Protein AF-A0A2S8CG04-F1 (afdb_monomer)

Nearest PDB structures (foldseek):
  6tq4-assembly1_A  TM=2.359E-01  e=3.320E+00  Homo sapiens
  7unh-assembly1_A  TM=2.451E-01  e=6.665E+00  synthetic construct

Foldseek 3Di:
DQCLLCVVPVVVVVVLLVVLLCLLQPVCVVPVQLAVSLVVSLQSLLQSLLQSLLCVVVSVVVVDALVNNVVNLLVCLLVSQLVSLVSNLVSQLVSLVVPLCSCLRHVLQFFAAKDWDADPVRDIDIQHRSHDDPVRSVLSSLSSSLSSSLSSLLSNLCSNCVVPVVLNVQSVVLVVQLVVQVVVVSVVSSVVSVCCRVPVPDDDPDDQDSVSSSVSSVVSSVSSNVSSVVSSVVCSVCVPD

Solvent-accessible surface area (backbone atoms only — not comparable to full-atom values): 12278 Å² total; per-residue (Å²): 91,56,65,71,47,37,65,90,45,46,66,59,52,52,52,48,49,52,53,42,51,49,38,34,48,48,46,32,77,77,70,67,40,36,35,62,34,52,50,49,43,34,53,52,44,12,51,53,26,18,56,54,24,53,49,45,66,70,42,55,79,66,75,54,54,66,69,50,33,52,50,14,46,52,52,48,32,51,53,49,13,49,52,53,16,51,42,35,36,53,37,47,53,53,47,31,72,76,34,61,68,38,43,54,39,16,68,66,54,45,52,31,50,67,35,80,45,66,48,101,84,68,50,79,47,75,40,75,47,38,17,84,38,76,66,19,54,51,46,17,32,51,40,35,26,51,52,32,34,37,30,23,48,35,17,26,26,40,18,57,19,72,82,34,69,74,45,30,50,52,41,47,53,34,42,51,53,27,50,53,50,48,50,53,50,47,55,51,50,28,52,55,51,47,48,46,74,77,37,74,88,61,87,67,96,82,74,76,51,71,68,52,51,39,51,48,53,49,58,39,34,42,53,24,46,54,48,22,52,54,44,46,57,57,45,74,75,46,82,87,115

Radius of gyration: 19.88 Å; Cα contacts (8 Å, |Δi|>4): 323; chains: 1; bounding box: 39×38×67 Å

Structure (mmCIF, N/CA/C/O backbone):
data_AF-A0A2S8CG04-F1
#
_entry.id   AF-A0A2S8CG04-F1
#
loop_
_atom_site.group_PDB
_atom_site.id
_atom_site.type_symbol
_atom_site.label_atom_id
_atom_site.label_alt_id
_atom_site.label_comp_id
_atom_site.label_asym_id
_atom_site.label_entity_id
_atom_site.label_seq_id
_atom_site.pdbx_PDB_ins_code
_atom_site.Cartn_x
_atom_site.Cartn_y
_atom_site.Cartn_z
_atom_site.occupancy
_atom_site.B_iso_or_equiv
_atom_site.auth_seq_id
_atom_site.auth_comp_id
_atom_site.auth_asym_id
_atom_site.auth_atom_id
_atom_site.pdbx_PDB_model_num
ATOM 1 N N . MET A 1 1 ? 1.955 -10.668 22.699 1.00 55.56 1 MET A N 1
ATOM 2 C CA . MET A 1 1 ? 1.291 -9.441 22.189 1.00 55.56 1 MET A CA 1
ATOM 3 C C . MET A 1 1 ? 0.419 -9.741 20.968 1.00 55.56 1 MET A C 1
ATOM 5 O O . MET A 1 1 ? -0.770 -9.475 21.045 1.00 55.56 1 MET A O 1
ATOM 9 N N . PHE A 1 2 ? 0.942 -10.395 19.920 1.00 57.38 2 PHE A N 1
ATOM 10 C CA . PHE A 1 2 ? 0.182 -10.847 18.732 1.00 57.38 2 PHE A CA 1
ATOM 11 C C . PHE A 1 2 ? -1.087 -11.651 19.030 1.00 57.38 2 PHE A C 1
ATOM 13 O O . PHE A 1 2 ? -2.161 -11.363 18.505 1.00 57.38 2 PHE A O 1
ATOM 20 N N . ALA A 1 3 ? -0.961 -12.646 19.912 1.00 61.97 3 ALA A N 1
ATOM 21 C CA . ALA A 1 3 ? -2.050 -13.562 20.223 1.00 61.97 3 ALA A CA 1
ATOM 22 C C . ALA A 1 3 ? -3.308 -12.839 20.725 1.00 61.97 3 ALA A C 1
ATOM 24 O O . ALA A 1 3 ? -4.407 -13.290 20.444 1.00 61.97 3 ALA A O 1
ATOM 25 N N . ALA A 1 4 ? -3.164 -11.701 21.413 1.00 62.94 4 ALA A N 1
ATOM 26 C CA . ALA A 1 4 ? -4.295 -10.959 21.961 1.00 62.94 4 ALA A CA 1
ATOM 27 C C . ALA A 1 4 ? -5.109 -10.214 20.887 1.00 62.94 4 ALA A C 1
ATOM 29 O O . ALA A 1 4 ? -6.322 -10.109 21.023 1.00 62.94 4 ALA A O 1
ATOM 30 N N . PHE A 1 5 ? -4.464 -9.724 19.821 1.00 71.50 5 PHE A N 1
ATOM 31 C CA . PHE A 1 5 ? -5.145 -9.071 18.696 1.00 71.50 5 PHE A CA 1
ATOM 32 C C . PHE A 1 5 ? -5.841 -10.090 17.788 1.00 71.50 5 PHE A C 1
ATOM 34 O O . PHE A 1 5 ? -6.999 -9.904 17.431 1.00 71.50 5 PHE A O 1
ATOM 41 N N . LEU A 1 6 ? -5.152 -11.188 17.463 1.00 74.25 6 LEU A N 1
ATOM 42 C CA . LEU A 1 6 ? -5.645 -12.184 16.511 1.00 74.25 6 LEU A CA 1
ATOM 43 C C . LEU A 1 6 ? -6.657 -13.169 17.108 1.00 74.25 6 LEU A C 1
ATOM 45 O O . LEU A 1 6 ? -7.403 -13.772 16.348 1.00 74.25 6 LEU A O 1
ATOM 49 N N . LYS A 1 7 ? -6.717 -13.354 18.438 1.00 71.94 7 LYS A N 1
ATOM 50 C CA . LYS A 1 7 ? -7.584 -14.366 19.083 1.00 71.94 7 LYS A CA 1
ATOM 51 C C . LYS A 1 7 ? -9.038 -14.394 18.567 1.00 71.94 7 LYS A C 1
ATOM 53 O O . LYS A 1 7 ? -9.502 -15.497 18.290 1.00 71.94 7 LYS A O 1
ATOM 58 N N . PRO A 1 8 ? -9.754 -13.261 18.412 1.00 68.62 8 PRO A N 1
ATOM 59 C CA . PRO A 1 8 ? -11.151 -13.266 17.983 1.00 68.62 8 PRO A CA 1
ATOM 60 C C . PRO A 1 8 ? -11.343 -13.369 16.464 1.00 68.62 8 PRO A C 1
ATOM 62 O O . PRO A 1 8 ? -12.469 -13.587 16.041 1.00 68.62 8 PRO A O 1
ATOM 65 N N . VAL A 1 9 ? -10.287 -13.182 15.663 1.00 73.12 9 VAL A N 1
ATOM 66 C CA . VAL A 1 9 ? -10.360 -13.085 14.189 1.00 73.12 9 VAL A CA 1
ATOM 67 C C . VAL A 1 9 ? -9.306 -13.955 13.486 1.00 73.12 9 VAL A C 1
ATOM 69 O O . VAL A 1 9 ? -8.891 -13.689 12.359 1.00 73.12 9 VAL A O 1
ATOM 72 N N . ARG A 1 10 ? -8.786 -14.982 14.172 1.00 79.62 10 ARG A N 1
ATOM 73 C CA . ARG A 1 10 ? -7.612 -15.750 13.720 1.00 79.62 10 ARG A CA 1
ATOM 74 C C . ARG A 1 10 ? -7.877 -16.494 12.414 1.00 79.62 10 ARG A C 1
ATOM 76 O O . ARG A 1 10 ? -6.974 -16.598 11.588 1.00 79.62 10 ARG A O 1
ATOM 83 N N . ARG A 1 11 ? -9.079 -17.054 12.257 1.00 81.81 11 ARG A N 1
ATOM 84 C CA . ARG A 1 11 ? -9.446 -17.857 11.081 1.00 81.81 11 ARG A CA 1
ATOM 85 C C . ARG A 1 11 ? -9.632 -16.958 9.865 1.00 81.81 11 ARG A C 1
ATOM 87 O O . ARG A 1 11 ? -9.118 -17.267 8.798 1.00 81.81 11 ARG A O 1
ATOM 94 N N . GLU A 1 12 ? -10.284 -15.824 10.070 1.00 81.94 12 GLU A N 1
ATOM 95 C CA . GLU A 1 12 ? -10.521 -14.775 9.088 1.00 81.94 12 GLU A CA 1
ATOM 96 C C . GLU A 1 12 ? -9.196 -14.186 8.604 1.00 81.94 12 GLU A C 1
ATOM 98 O O . GLU A 1 12 ? -8.985 -14.084 7.403 1.00 81.94 12 GLU A O 1
ATOM 103 N N . PHE A 1 13 ? -8.264 -13.891 9.518 1.00 84.62 13 PHE A N 1
ATOM 104 C CA . PHE A 1 13 ? -6.920 -13.427 9.162 1.00 84.62 13 PHE A CA 1
ATOM 105 C C . PHE A 1 13 ? -6.134 -14.459 8.365 1.00 84.62 13 PHE A C 1
ATOM 107 O O . PHE A 1 13 ? -5.475 -14.092 7.401 1.00 84.62 13 PHE A O 1
ATOM 114 N N . LEU A 1 14 ? -6.184 -15.737 8.751 1.00 85.62 14 LEU A N 1
ATOM 115 C CA . LEU A 1 14 ? -5.468 -16.789 8.031 1.00 85.62 14 LEU A CA 1
ATOM 116 C C . LEU A 1 14 ? -6.038 -16.982 6.621 1.00 85.62 14 LEU A C 1
ATOM 118 O O . LEU A 1 14 ? -5.284 -17.050 5.655 1.00 85.62 14 LEU A O 1
ATOM 122 N N . PHE A 1 15 ? -7.363 -17.042 6.501 1.00 87.12 15 PHE A N 1
ATOM 123 C CA . PHE A 1 15 ? -8.028 -17.177 5.211 1.00 87.12 15 PHE A CA 1
ATOM 124 C C . PHE A 1 15 ? -7.762 -15.960 4.320 1.00 87.12 15 PHE A C 1
ATOM 126 O O . PHE A 1 15 ? -7.326 -16.117 3.183 1.00 87.12 15 PHE A O 1
ATOM 133 N N . ALA A 1 16 ? -7.935 -14.747 4.855 1.00 87.12 16 ALA A N 1
ATOM 134 C CA . ALA A 1 16 ? -7.638 -13.515 4.136 1.00 87.12 16 ALA A CA 1
ATOM 135 C C . ALA A 1 16 ? -6.161 -13.433 3.740 1.00 87.12 16 ALA A C 1
ATOM 137 O O . ALA A 1 16 ? -5.863 -13.010 2.631 1.00 87.12 16 ALA A O 1
ATOM 138 N N . PHE A 1 17 ? -5.238 -13.879 4.598 1.00 88.94 17 PHE A N 1
ATOM 139 C CA . PHE A 1 17 ? -3.813 -13.925 4.275 1.00 88.94 17 PHE A CA 1
ATOM 140 C C . PHE A 1 17 ? -3.564 -14.778 3.037 1.00 88.94 17 PHE A C 1
ATOM 142 O O . PHE A 1 17 ? -2.897 -14.322 2.114 1.00 88.94 17 PHE A O 1
ATOM 149 N N . ILE A 1 18 ? -4.128 -15.987 2.994 1.00 90.31 18 ILE A N 1
ATOM 150 C CA . ILE A 1 18 ? -3.975 -16.897 1.855 1.00 90.31 18 ILE A CA 1
ATOM 151 C C . ILE A 1 18 ? -4.581 -16.268 0.598 1.00 90.31 18 ILE A C 1
ATOM 153 O O . ILE A 1 18 ? -3.900 -16.164 -0.418 1.00 90.31 18 ILE A O 1
ATOM 157 N N . VAL A 1 19 ? -5.829 -15.800 0.670 1.00 89.69 19 VAL A N 1
ATOM 158 C CA . VAL A 1 19 ? -6.542 -15.240 -0.488 1.00 89.69 19 VAL A CA 1
ATOM 159 C C . VAL A 1 19 ? -5.844 -13.996 -1.034 1.00 89.69 19 VAL A C 1
ATOM 161 O O . VAL A 1 19 ? -5.592 -13.922 -2.234 1.00 89.69 19 VAL A O 1
ATOM 164 N N . VAL A 1 20 ? -5.486 -13.039 -0.173 1.00 90.56 20 VAL A N 1
ATOM 165 C CA . VAL A 1 20 ? -4.809 -11.802 -0.588 1.00 90.56 20 VAL A CA 1
ATOM 166 C C . VAL A 1 20 ? -3.410 -12.107 -1.123 1.00 90.56 20 VAL A C 1
ATOM 168 O O . VAL A 1 20 ? -3.039 -11.560 -2.156 1.00 90.56 20 VAL A O 1
ATOM 171 N N . SER A 1 21 ? -2.663 -13.024 -0.499 1.00 92.38 21 SER A N 1
ATOM 172 C CA . SER A 1 21 ? -1.341 -13.433 -0.998 1.00 92.38 21 SER A CA 1
ATOM 173 C C . SER A 1 21 ? -1.429 -14.038 -2.395 1.00 92.38 21 SER A C 1
ATOM 175 O O . SER A 1 21 ? -0.657 -13.660 -3.271 1.00 92.38 21 SER A O 1
ATOM 177 N N . LEU A 1 22 ? -2.381 -14.948 -2.625 1.00 91.00 22 LEU A N 1
ATOM 178 C CA . LEU A 1 22 ? -2.583 -15.569 -3.934 1.00 91.00 22 LEU A CA 1
ATOM 179 C C . LEU A 1 22 ? -3.036 -14.542 -4.978 1.00 91.00 22 LEU A C 1
ATOM 181 O O . LEU A 1 22 ? -2.516 -14.538 -6.090 1.00 91.00 22 LEU A O 1
ATOM 185 N N . ALA A 1 23 ? -3.955 -13.645 -4.619 1.00 89.00 23 ALA A N 1
ATOM 186 C CA . ALA A 1 23 ? -4.426 -12.591 -5.513 1.00 89.00 23 ALA A CA 1
ATOM 187 C C . ALA A 1 23 ? -3.299 -11.620 -5.907 1.00 89.00 23 ALA A C 1
ATOM 189 O O . ALA A 1 23 ? -3.134 -11.323 -7.087 1.00 89.00 23 ALA A O 1
ATOM 190 N N . LEU A 1 24 ? -2.479 -11.177 -4.948 1.00 91.38 24 LEU A N 1
ATOM 191 C CA . LEU A 1 24 ? -1.334 -10.298 -5.211 1.00 91.38 24 LEU A CA 1
ATOM 192 C C . LEU A 1 24 ? -0.234 -11.002 -6.013 1.00 91.38 24 LEU A C 1
ATOM 194 O O . LEU A 1 24 ? 0.357 -10.397 -6.905 1.00 91.38 24 LEU A O 1
ATOM 198 N N . ALA A 1 25 ? 0.033 -12.276 -5.718 1.00 90.62 25 ALA A N 1
ATOM 199 C CA . ALA A 1 25 ? 1.053 -13.050 -6.415 1.00 90.62 25 ALA A CA 1
ATOM 200 C C . ALA A 1 25 ? 0.648 -13.345 -7.867 1.00 90.62 25 ALA A C 1
ATOM 202 O O . ALA A 1 25 ? 1.440 -13.116 -8.784 1.00 90.62 25 ALA A O 1
ATOM 203 N N . PHE A 1 26 ? -0.581 -13.826 -8.072 1.00 89.44 26 PHE A N 1
ATOM 204 C CA . PHE A 1 26 ? -1.001 -14.459 -9.323 1.00 89.44 26 PHE A CA 1
ATOM 205 C C . PHE A 1 26 ? -2.055 -13.684 -10.109 1.00 89.44 26 PHE A C 1
ATOM 207 O O . PHE A 1 26 ? -2.096 -13.811 -11.328 1.00 89.44 26 PHE A O 1
ATOM 214 N N . GLY A 1 27 ? -2.881 -12.854 -9.469 1.00 84.19 27 GLY A N 1
ATOM 215 C CA . GLY A 1 27 ? -3.973 -12.151 -10.156 1.00 84.19 27 GLY A CA 1
ATOM 216 C C . GLY A 1 27 ? -3.477 -11.292 -11.322 1.00 84.19 27 GLY A C 1
ATOM 217 O O . GLY A 1 27 ? -4.070 -11.266 -12.400 1.00 84.19 27 GLY A O 1
ATOM 218 N N . ARG A 1 28 ? -2.300 -10.691 -11.144 1.00 87.44 28 ARG A N 1
ATOM 219 C CA . ARG A 1 28 ? -1.633 -9.786 -12.091 1.00 87.44 28 ARG A CA 1
ATOM 220 C C . ARG A 1 28 ? -1.303 -10.472 -13.428 1.00 87.44 28 ARG A C 1
ATOM 222 O O . ARG A 1 28 ? -1.237 -9.800 -14.450 1.00 87.44 28 ARG A O 1
ATOM 229 N N . TRP A 1 29 ? -1.200 -11.802 -13.441 1.00 83.19 29 TRP A N 1
ATOM 230 C CA . TRP A 1 29 ? -0.956 -12.624 -14.633 1.00 83.19 29 TRP A CA 1
ATOM 231 C C . TRP A 1 29 ? -2.220 -12.945 -15.432 1.00 83.19 29 TRP A C 1
ATOM 233 O O . TRP A 1 29 ? -2.127 -13.323 -16.594 1.00 83.19 29 TRP A O 1
ATOM 243 N N . TRP A 1 30 ? -3.398 -12.821 -14.821 1.00 72.69 30 TRP A N 1
ATOM 244 C CA . TRP A 1 30 ? -4.661 -13.205 -15.451 1.00 72.69 30 TRP A CA 1
ATOM 245 C C . TRP A 1 30 ? -5.302 -12.065 -16.255 1.00 72.69 30 TRP A C 1
ATOM 247 O O . TRP A 1 30 ? -6.052 -12.327 -17.188 1.00 72.69 30 TRP A O 1
ATOM 257 N N . ALA A 1 31 ? -4.982 -10.808 -15.926 1.00 64.81 31 ALA A N 1
ATOM 258 C CA . ALA A 1 31 ? -5.586 -9.627 -16.555 1.00 64.81 31 ALA A CA 1
ATOM 259 C C . ALA A 1 31 ? -4.575 -8.583 -17.070 1.00 64.81 31 ALA A C 1
ATOM 261 O O . ALA A 1 31 ? -5.003 -7.543 -17.556 1.00 64.81 31 ALA A O 1
ATOM 262 N N . PHE A 1 32 ? -3.261 -8.808 -16.916 1.00 61.62 32 PHE A N 1
ATOM 263 C CA . PHE A 1 32 ? -2.172 -7.834 -17.157 1.00 61.62 32 PHE A CA 1
ATOM 264 C C . PHE A 1 32 ? -2.302 -6.473 -16.436 1.00 61.62 32 PHE A C 1
ATOM 266 O O . PHE A 1 32 ? -1.383 -5.662 -16.491 1.00 61.62 32 PHE A O 1
ATOM 273 N N . ASP A 1 33 ? -3.378 -6.243 -15.684 1.00 74.56 33 ASP A N 1
ATOM 274 C CA . ASP A 1 33 ? -3.601 -5.045 -14.885 1.00 74.56 33 ASP A CA 1
ATOM 275 C C . ASP A 1 33 ? -3.076 -5.247 -13.463 1.00 74.56 33 ASP A C 1
ATOM 277 O O . ASP A 1 33 ? -3.741 -5.851 -12.625 1.00 74.56 33 ASP A O 1
ATOM 281 N N . GLY A 1 34 ? -1.860 -4.783 -13.178 1.00 79.69 34 GLY A N 1
ATOM 282 C CA . GLY A 1 34 ? -1.291 -4.900 -11.836 1.00 79.69 34 GLY A CA 1
ATOM 283 C C . GLY A 1 34 ? -1.947 -4.015 -10.793 1.00 79.69 34 GLY A C 1
ATOM 284 O O . GLY A 1 34 ? -2.148 -4.447 -9.653 1.00 79.69 34 GLY A O 1
ATOM 285 N N . GLY A 1 35 ? -2.285 -2.793 -11.195 1.00 82.62 35 GLY A N 1
ATOM 286 C CA . GLY A 1 35 ? -2.790 -1.745 -10.330 1.00 82.62 35 GLY A CA 1
ATOM 287 C C . GLY A 1 35 ? -4.098 -2.151 -9.675 1.00 82.62 35 GLY A C 1
ATOM 288 O O . GLY A 1 35 ? -4.235 -1.973 -8.464 1.00 82.62 35 GLY A O 1
ATOM 289 N N . LEU A 1 36 ? -5.025 -2.761 -10.423 1.00 86.69 36 LEU A N 1
ATOM 290 C CA . LEU A 1 36 ? -6.285 -3.266 -9.872 1.00 86.69 36 LEU A CA 1
ATOM 291 C C . LEU A 1 36 ? -6.069 -4.309 -8.771 1.00 86.69 36 LEU A C 1
ATOM 293 O O . LEU A 1 36 ? -6.709 -4.229 -7.721 1.00 86.69 36 LEU A O 1
ATOM 297 N N . TRP A 1 37 ? -5.157 -5.267 -8.963 1.00 89.69 37 TRP A N 1
ATOM 298 C CA . TRP A 1 37 ? -4.880 -6.289 -7.945 1.00 89.69 37 TRP A CA 1
ATOM 299 C C . TRP A 1 37 ? -4.192 -5.709 -6.718 1.00 89.69 37 TRP A C 1
ATOM 301 O O . TRP A 1 37 ? -4.534 -6.083 -5.593 1.00 89.69 37 TRP A O 1
ATOM 311 N N . THR A 1 38 ? -3.267 -4.768 -6.914 1.00 90.81 38 THR A N 1
ATOM 312 C CA . THR A 1 38 ? -2.606 -4.076 -5.808 1.00 90.81 38 THR A CA 1
ATO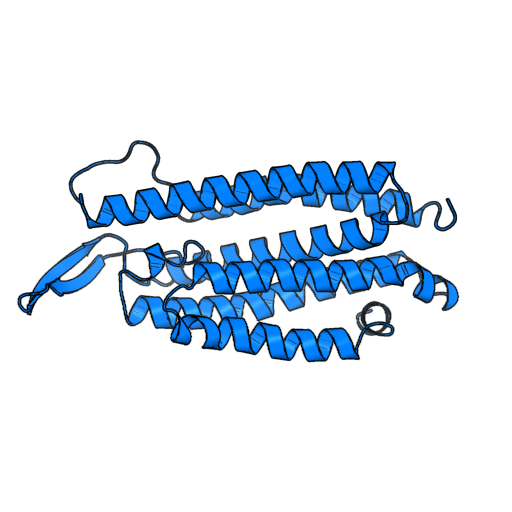M 313 C C . THR A 1 38 ? -3.621 -3.267 -4.996 1.00 90.81 38 THR A C 1
ATOM 315 O O . THR A 1 38 ? -3.694 -3.420 -3.775 1.00 90.81 38 THR A O 1
ATOM 318 N N . TRP A 1 39 ? -4.491 -2.496 -5.656 1.00 88.69 39 TRP A N 1
ATOM 319 C CA . TRP A 1 39 ? -5.606 -1.797 -5.012 1.00 88.69 39 TRP A CA 1
ATOM 320 C C . TRP A 1 39 ? -6.556 -2.751 -4.288 1.00 88.69 39 TRP A C 1
ATOM 322 O O . TRP A 1 39 ? -6.907 -2.508 -3.134 1.00 88.69 39 TRP A O 1
ATOM 332 N N . GLY A 1 40 ? -6.935 -3.862 -4.921 1.00 89.88 40 GLY A N 1
ATOM 333 C CA . GLY A 1 40 ? -7.762 -4.897 -4.305 1.00 89.88 40 GLY A CA 1
ATOM 334 C C . GLY A 1 40 ? -7.140 -5.434 -3.015 1.00 89.88 40 GLY A C 1
ATOM 335 O O . GLY A 1 40 ? -7.813 -5.504 -1.986 1.00 89.88 40 GLY A O 1
ATOM 336 N N . GLY A 1 41 ? -5.837 -5.727 -3.028 1.00 91.50 41 GLY A N 1
ATOM 337 C CA . GLY A 1 41 ? -5.097 -6.144 -1.839 1.00 91.50 41 GLY A CA 1
ATOM 338 C C . GLY A 1 41 ? -5.088 -5.085 -0.734 1.00 91.50 41 GLY A C 1
ATOM 339 O O . GLY A 1 41 ? -5.299 -5.425 0.435 1.00 91.50 41 GLY A O 1
ATOM 340 N N . LEU A 1 42 ? -4.905 -3.807 -1.083 1.00 91.81 42 LEU A N 1
ATOM 341 C CA . LEU A 1 42 ? -4.971 -2.689 -0.136 1.00 91.81 42 LEU A CA 1
ATOM 342 C C . LEU A 1 42 ? -6.353 -2.581 0.518 1.00 91.81 42 LEU A C 1
ATOM 344 O O . LEU A 1 42 ? -6.451 -2.566 1.748 1.00 91.81 42 LEU A O 1
ATOM 348 N N . PHE A 1 43 ? -7.425 -2.573 -0.280 1.00 90.31 43 PHE A N 1
ATOM 349 C CA . PHE A 1 43 ? -8.798 -2.482 0.223 1.00 90.31 43 PHE A CA 1
ATOM 350 C C . PHE A 1 43 ? -9.169 -3.676 1.102 1.00 90.31 43 PHE A C 1
ATOM 352 O O . PHE A 1 43 ? -9.683 -3.483 2.205 1.00 90.31 43 PHE A O 1
ATOM 359 N N . LEU A 1 44 ? -8.865 -4.901 0.665 1.00 90.75 44 LEU A N 1
ATOM 360 C CA . LEU A 1 44 ? -9.128 -6.112 1.447 1.00 90.75 44 LEU A CA 1
ATOM 361 C C . LEU A 1 44 ? -8.356 -6.108 2.771 1.00 90.75 44 LEU A C 1
ATOM 363 O O . LEU A 1 44 ? -8.915 -6.465 3.809 1.00 90.75 44 LEU A O 1
ATOM 367 N N . SER A 1 45 ? -7.105 -5.640 2.763 1.00 92.75 45 SER A N 1
ATOM 368 C CA . SER A 1 45 ? -6.308 -5.471 3.984 1.00 92.75 45 SER A CA 1
ATOM 369 C C . SER A 1 45 ? -6.939 -4.443 4.925 1.00 92.75 45 SER A C 1
ATOM 371 O O . SER A 1 45 ? -7.077 -4.704 6.118 1.00 92.75 45 SER A O 1
ATOM 373 N N . GLY A 1 46 ? -7.381 -3.296 4.403 1.00 90.81 46 GLY A N 1
ATOM 374 C CA . GLY A 1 46 ? -8.099 -2.290 5.186 1.00 90.81 46 GLY A CA 1
ATOM 375 C C . GLY A 1 46 ? -9.370 -2.853 5.828 1.00 90.81 46 GLY A C 1
ATOM 376 O O . GLY A 1 46 ? -9.546 -2.744 7.042 1.00 90.81 46 GLY A O 1
ATOM 377 N N . LEU A 1 47 ? -10.211 -3.537 5.046 1.00 89.31 47 LEU A N 1
ATOM 378 C CA . LEU A 1 47 ? -11.453 -4.158 5.521 1.00 89.31 47 LEU A CA 1
ATOM 379 C C . LEU A 1 47 ? -11.206 -5.213 6.604 1.00 89.31 47 LEU A C 1
ATOM 381 O O . LEU A 1 47 ? -11.913 -5.240 7.613 1.00 89.31 47 LEU A O 1
ATOM 385 N N . LEU A 1 48 ? -10.177 -6.049 6.444 1.00 90.56 48 LEU A N 1
ATOM 386 C CA . LEU A 1 48 ? -9.797 -7.043 7.447 1.00 90.56 48 LEU A CA 1
ATOM 387 C C . LEU A 1 48 ? -9.465 -6.381 8.794 1.00 90.56 48 LEU A C 1
ATOM 389 O O . LEU A 1 48 ? -9.929 -6.822 9.851 1.00 90.56 48 LEU A O 1
ATOM 393 N N . PHE A 1 49 ? -8.708 -5.283 8.765 1.00 91.00 49 PHE A N 1
ATOM 394 C CA . PHE A 1 49 ? -8.384 -4.520 9.969 1.00 91.00 49 PHE A CA 1
ATOM 395 C C . PHE A 1 49 ? -9.590 -3.747 10.520 1.00 91.00 49 PHE A C 1
ATOM 397 O O . PHE A 1 49 ? -9.710 -3.616 11.740 1.00 91.00 49 PHE A O 1
ATOM 404 N N . THR A 1 50 ? -10.537 -3.326 9.677 1.00 89.00 50 THR A N 1
ATOM 405 C CA . THR A 1 50 ? -11.840 -2.800 10.118 1.00 89.00 50 THR A CA 1
ATOM 406 C C . THR A 1 50 ? -12.638 -3.837 10.894 1.00 89.00 50 THR A C 1
ATOM 408 O O . THR A 1 50 ? -13.123 -3.535 11.985 1.00 89.00 50 THR A O 1
ATOM 411 N N . ILE A 1 51 ? -12.724 -5.075 10.405 1.00 85.12 51 ILE A N 1
ATOM 412 C CA . ILE A 1 51 ? -13.407 -6.170 11.109 1.00 85.12 51 ILE A CA 1
ATOM 413 C C . ILE A 1 51 ? -12.725 -6.449 12.457 1.00 85.12 51 ILE A C 1
ATOM 415 O O . ILE A 1 51 ? -13.401 -6.618 13.478 1.00 85.12 51 ILE A O 1
ATOM 419 N N . ALA A 1 52 ? -11.390 -6.453 12.493 1.00 85.81 52 ALA A N 1
ATOM 420 C CA . ALA A 1 52 ? -10.633 -6.628 13.732 1.00 85.81 52 ALA A CA 1
ATOM 421 C C . ALA A 1 52 ? -10.899 -5.500 14.741 1.00 85.81 52 ALA A C 1
ATOM 423 O O . ALA A 1 52 ? -11.175 -5.765 15.913 1.00 85.81 52 ALA A O 1
ATOM 424 N N . GLY A 1 53 ? -10.871 -4.246 14.278 1.00 85.88 53 GLY A N 1
ATOM 425 C CA . GLY A 1 53 ? -11.160 -3.066 15.091 1.00 85.88 53 GLY A CA 1
ATOM 426 C C . GLY A 1 53 ? -12.592 -3.053 15.620 1.00 85.88 53 GLY A C 1
ATOM 427 O O . GLY A 1 53 ? -12.816 -2.773 16.794 1.00 85.88 53 GLY A O 1
ATOM 428 N N . HIS A 1 54 ? -13.564 -3.447 14.796 1.00 84.56 54 HIS A N 1
ATOM 429 C CA . HIS A 1 54 ? -14.970 -3.520 15.192 1.00 84.56 54 HIS A CA 1
ATOM 430 C C . HIS A 1 54 ? -15.222 -4.546 16.307 1.00 84.56 54 HIS A C 1
ATOM 432 O O . HIS A 1 54 ? -16.079 -4.340 17.173 1.00 84.56 54 HIS A O 1
ATOM 438 N N . ASN A 1 55 ? -14.457 -5.641 16.321 1.00 80.12 55 ASN A N 1
ATOM 439 C CA . ASN A 1 55 ? -14.550 -6.689 17.335 1.00 80.12 55 ASN A CA 1
ATOM 440 C C . ASN A 1 55 ? -13.798 -6.363 18.640 1.00 80.12 55 ASN A C 1
ATOM 442 O O . ASN A 1 55 ? -13.869 -7.158 19.579 1.00 80.12 55 ASN A O 1
ATOM 446 N N . TRP A 1 56 ? -13.136 -5.203 18.743 1.00 76.81 56 TRP A N 1
ATOM 447 C CA . TRP A 1 56 ? -12.355 -4.790 19.918 1.00 76.81 56 TRP A CA 1
ATOM 448 C C . TRP A 1 56 ? -13.081 -4.973 21.268 1.00 76.81 56 TRP A C 1
ATOM 450 O O . TRP A 1 56 ? -12.486 -5.540 22.184 1.00 76.81 56 TRP A O 1
ATOM 460 N N . PRO A 1 57 ? -14.371 -4.620 21.430 1.00 72.44 57 PRO A N 1
ATOM 461 C CA . PRO A 1 57 ? -15.036 -4.744 22.732 1.00 72.44 57 PRO A CA 1
ATOM 462 C C . PRO A 1 57 ? -15.193 -6.182 23.241 1.00 72.44 57 PRO A C 1
ATOM 464 O O . PRO A 1 57 ? -15.232 -6.396 24.450 1.00 72.44 57 PRO A O 1
ATOM 467 N N . LYS A 1 58 ? -15.182 -7.187 22.352 1.00 72.00 58 LYS A N 1
ATOM 468 C CA . LYS A 1 58 ? -15.168 -8.605 22.757 1.00 72.00 58 LYS A CA 1
ATOM 469 C C . LYS A 1 58 ? -13.882 -8.981 23.507 1.00 72.00 58 LYS A C 1
ATOM 471 O O . LYS A 1 58 ? -13.879 -9.940 24.265 1.00 72.00 58 LYS A O 1
ATOM 476 N N . LEU A 1 59 ? -12.796 -8.233 23.308 1.00 65.12 59 LEU A N 1
ATOM 477 C CA . LEU A 1 59 ? -11.520 -8.422 24.004 1.00 65.12 59 LEU A CA 1
ATOM 478 C C . LEU A 1 59 ? -11.460 -7.679 25.341 1.00 65.12 59 LEU A C 1
ATOM 480 O O . LEU A 1 59 ? -10.757 -8.125 26.244 1.00 65.12 59 LEU A O 1
ATOM 484 N N . HIS A 1 60 ? -12.228 -6.596 25.487 1.00 62.22 60 HIS A N 1
ATOM 485 C CA . HIS A 1 60 ? -12.438 -5.951 26.784 1.00 62.22 60 HIS A CA 1
ATOM 486 C C . HIS A 1 60 ? -13.143 -6.891 27.768 1.00 62.22 60 HIS A C 1
ATOM 488 O O . HIS A 1 60 ? -12.791 -6.904 28.939 1.00 62.22 60 HIS A O 1
ATOM 494 N N . ALA A 1 61 ? -14.055 -7.739 27.278 1.00 61.44 61 ALA A N 1
ATOM 495 C CA . ALA A 1 61 ? -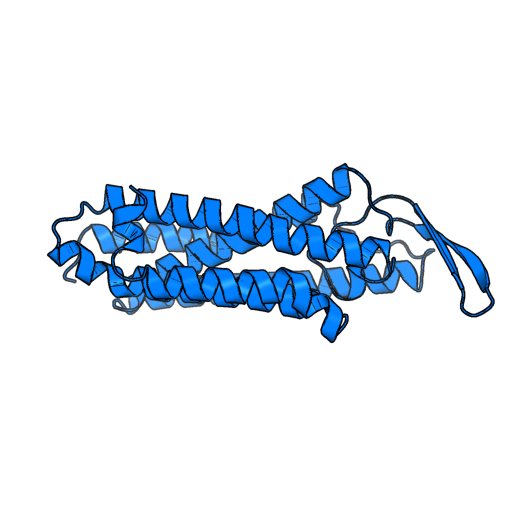14.683 -8.799 28.070 1.00 61.44 61 ALA A CA 1
ATOM 496 C C . ALA A 1 61 ? -13.712 -9.921 28.506 1.00 61.44 61 ALA A C 1
ATOM 498 O O . ALA A 1 61 ? -14.090 -10.788 29.284 1.00 61.44 61 ALA A O 1
ATOM 499 N N . LEU A 1 62 ? -12.476 -9.926 27.993 1.00 68.94 62 LEU A N 1
ATOM 500 C CA . LEU A 1 62 ? -11.424 -10.897 28.314 1.00 68.94 62 LEU A CA 1
ATOM 501 C C . LEU A 1 62 ? -10.266 -10.263 29.113 1.00 68.94 62 LEU A C 1
ATOM 503 O O . LEU A 1 62 ? -9.164 -10.811 29.109 1.00 68.94 62 LEU A O 1
ATOM 507 N N . ASP A 1 63 ? -10.483 -9.089 29.720 1.00 74.25 63 ASP A N 1
ATOM 508 C CA . ASP A 1 63 ? -9.502 -8.328 30.513 1.00 74.25 63 ASP A CA 1
ATOM 509 C C . ASP A 1 63 ? -8.164 -8.055 29.802 1.00 74.25 63 ASP A C 1
ATOM 511 O O . ASP A 1 63 ? -7.101 -7.922 30.416 1.00 74.25 63 ASP A O 1
ATOM 515 N N . VAL A 1 64 ? -8.185 -7.935 28.470 1.00 73.94 64 VAL A N 1
ATOM 516 C CA . VAL A 1 64 ? -6.987 -7.592 27.698 1.00 73.94 64 VAL A CA 1
ATOM 517 C C . VAL A 1 64 ? -6.713 -6.086 27.811 1.00 73.94 64 VAL A C 1
ATOM 519 O O . VAL A 1 64 ? -7.529 -5.282 27.358 1.00 73.94 64 VAL A O 1
ATOM 522 N N . PRO A 1 65 ? -5.537 -5.652 28.314 1.00 76.81 65 PRO A N 1
ATOM 523 C CA . PRO A 1 65 ? -5.223 -4.231 28.401 1.00 76.81 65 PRO A CA 1
ATOM 524 C C . PRO A 1 65 ? -5.173 -3.565 27.020 1.00 76.81 65 PRO A C 1
ATOM 526 O O . PRO A 1 65 ? -4.443 -4.021 26.134 1.00 76.81 65 PRO A O 1
ATOM 529 N N . ALA A 1 66 ? -5.847 -2.419 26.879 1.00 75.44 66 ALA A N 1
ATOM 530 C CA . ALA A 1 66 ? -5.868 -1.571 25.680 1.00 75.44 66 ALA A CA 1
ATOM 531 C C . ALA A 1 66 ? -4.495 -1.400 25.016 1.00 75.44 66 ALA A C 1
ATOM 533 O O . ALA A 1 66 ? -4.326 -1.639 23.822 1.00 75.44 66 ALA A O 1
ATOM 534 N N . ARG A 1 67 ? -3.475 -1.058 25.810 1.00 78.56 67 ARG A N 1
ATOM 535 C CA . ARG A 1 67 ? -2.107 -0.845 25.321 1.00 78.56 67 ARG A CA 1
ATOM 536 C C . ARG A 1 67 ? -1.496 -2.102 24.694 1.00 78.56 67 ARG A C 1
ATOM 538 O O . ARG A 1 67 ? -0.792 -1.998 23.694 1.00 78.56 67 ARG A O 1
ATOM 545 N N . ARG A 1 68 ? -1.762 -3.286 25.260 1.00 80.75 68 ARG A N 1
ATOM 546 C CA . ARG A 1 68 ? -1.248 -4.561 24.729 1.00 80.75 68 ARG A CA 1
ATOM 547 C C . ARG A 1 68 ? -1.937 -4.937 23.423 1.00 80.75 68 ARG A C 1
ATOM 549 O O . ARG A 1 68 ? -1.277 -5.482 22.542 1.00 80.75 68 ARG A O 1
ATOM 556 N N . TRP A 1 69 ? -3.226 -4.636 23.292 1.00 82.31 69 TRP A N 1
ATOM 557 C CA . TRP A 1 69 ? -3.947 -4.879 22.051 1.00 82.31 69 TRP A CA 1
ATOM 558 C C . TRP A 1 69 ? -3.551 -3.919 20.941 1.00 82.31 69 TRP A C 1
ATOM 560 O O . TRP A 1 69 ? -3.224 -4.391 19.862 1.00 82.31 69 TRP A O 1
ATOM 570 N N . VAL A 1 70 ? -3.495 -2.609 21.207 1.00 81.38 70 VAL A N 1
ATOM 571 C CA . VAL A 1 70 ? -3.037 -1.624 20.211 1.00 81.38 70 VAL A CA 1
ATOM 572 C C . VAL A 1 70 ? -1.619 -1.947 19.759 1.00 81.38 70 VAL A C 1
ATOM 574 O O . VAL A 1 70 ? -1.355 -1.959 18.563 1.00 81.38 70 VAL A O 1
ATOM 577 N N . GLY A 1 71 ? -0.722 -2.277 20.697 1.00 83.94 71 GLY A N 1
ATOM 578 C CA . GLY A 1 71 ? 0.623 -2.739 20.359 1.00 83.94 71 GLY A CA 1
ATOM 579 C C . GLY A 1 71 ? 0.585 -3.955 19.431 1.00 83.94 71 GLY A C 1
ATOM 580 O O . GLY A 1 71 ? 1.204 -3.932 18.375 1.00 83.94 71 GLY A O 1
ATOM 581 N N .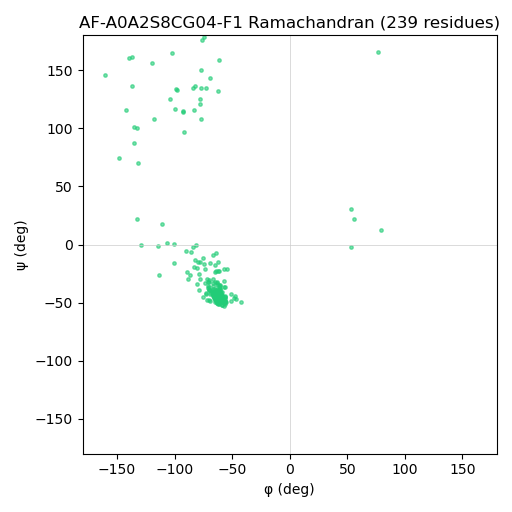 GLY A 1 72 ? -0.211 -4.976 19.765 1.00 86.31 72 GLY A N 1
ATOM 582 C CA . GLY A 1 72 ? -0.402 -6.151 18.910 1.00 86.31 72 GLY A CA 1
ATOM 583 C C . GLY A 1 72 ? -0.995 -5.830 17.533 1.00 86.31 72 GLY A C 1
ATOM 584 O O . GLY A 1 72 ? -0.530 -6.382 16.541 1.00 86.31 72 GLY A O 1
ATOM 585 N N . ALA A 1 73 ? -1.972 -4.926 17.458 1.00 87.00 73 ALA A N 1
ATOM 586 C CA . ALA A 1 73 ? -2.616 -4.500 16.219 1.00 87.00 73 ALA A CA 1
ATOM 587 C C . ALA A 1 73 ? -1.629 -3.774 15.297 1.00 87.00 73 ALA A C 1
ATOM 589 O O . ALA A 1 73 ? -1.534 -4.113 14.122 1.00 87.00 73 ALA A O 1
ATOM 590 N N . LEU A 1 74 ? -0.841 -2.840 15.839 1.00 88.94 74 LEU A N 1
ATOM 591 C CA . LEU A 1 74 ? 0.174 -2.101 15.086 1.00 88.94 74 LEU A CA 1
ATOM 592 C C . LEU A 1 74 ? 1.315 -3.009 14.620 1.00 88.94 74 LEU A C 1
ATOM 594 O O . LEU A 1 74 ? 1.739 -2.909 13.473 1.00 88.94 74 LEU A O 1
ATOM 598 N N . THR A 1 75 ? 1.783 -3.940 15.459 1.00 89.81 75 THR A N 1
ATOM 599 C CA . THR A 1 75 ? 2.784 -4.924 15.017 1.00 89.81 75 THR A CA 1
ATOM 600 C C . THR A 1 75 ? 2.211 -5.856 13.945 1.00 89.81 75 THR A C 1
ATOM 602 O O . THR A 1 75 ? 2.906 -6.176 12.986 1.00 89.81 75 THR A O 1
ATOM 605 N N . THR A 1 76 ? 0.939 -6.257 14.061 1.00 91.62 76 THR A N 1
ATOM 606 C CA . THR A 1 76 ? 0.261 -7.067 13.034 1.00 91.62 76 THR A CA 1
ATOM 607 C C . THR A 1 76 ? 0.130 -6.300 11.725 1.00 91.62 76 THR A C 1
ATOM 609 O O . THR A 1 76 ? 0.443 -6.857 10.681 1.00 91.62 76 THR A O 1
ATOM 612 N N . ALA A 1 77 ? -0.264 -5.025 11.773 1.00 91.88 77 ALA A N 1
ATOM 613 C CA . ALA A 1 77 ? -0.332 -4.144 10.610 1.00 91.88 77 ALA A CA 1
ATOM 614 C C . ALA A 1 77 ? 1.033 -4.007 9.927 1.00 91.88 77 ALA A C 1
ATOM 616 O O . ALA A 1 77 ? 1.124 -4.170 8.714 1.00 91.88 77 ALA A O 1
ATOM 617 N N . ALA A 1 78 ? 2.101 -3.787 10.698 1.00 93.81 78 ALA A N 1
ATOM 618 C CA . ALA A 1 78 ? 3.456 -3.676 10.167 1.00 93.81 78 ALA A CA 1
ATOM 619 C C . ALA A 1 78 ? 3.932 -4.975 9.495 1.00 93.81 78 ALA A C 1
ATOM 621 O O . ALA A 1 78 ? 4.394 -4.931 8.357 1.00 93.81 78 ALA A O 1
ATOM 622 N N . LEU A 1 79 ? 3.775 -6.134 10.151 1.00 93.81 79 LEU A N 1
ATOM 623 C CA . LEU A 1 79 ? 4.169 -7.422 9.561 1.00 93.81 79 LEU A CA 1
ATOM 624 C C . LEU A 1 79 ? 3.320 -7.779 8.340 1.00 93.81 79 LEU A C 1
ATOM 626 O O . LEU A 1 79 ? 3.861 -8.228 7.334 1.00 93.81 79 LEU A O 1
ATOM 630 N N . TRP A 1 80 ? 2.005 -7.559 8.411 1.00 94.44 80 TRP A N 1
ATOM 631 C CA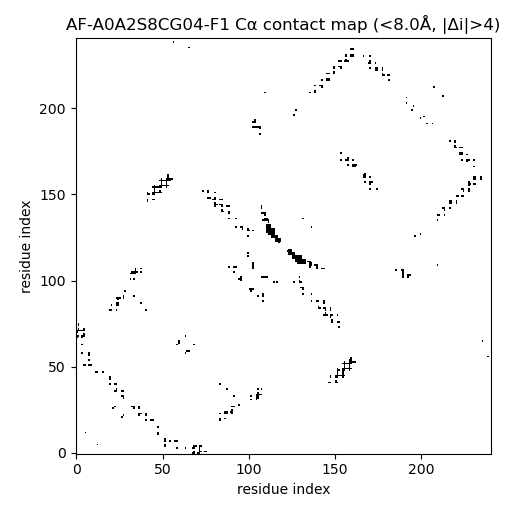 . TRP A 1 80 ? 1.103 -7.773 7.282 1.00 94.44 80 TRP A CA 1
ATOM 632 C C . TRP A 1 80 ? 1.526 -6.926 6.085 1.00 94.44 80 TRP A C 1
ATOM 634 O O . TRP A 1 80 ? 1.691 -7.450 4.990 1.00 94.44 80 TRP A O 1
ATOM 644 N N . SER A 1 81 ? 1.766 -5.634 6.313 1.00 95.69 81 SER A N 1
ATOM 645 C CA . SER A 1 81 ? 2.161 -4.696 5.262 1.00 95.69 81 SER A CA 1
ATOM 646 C C . SER A 1 81 ? 3.497 -5.077 4.639 1.00 95.69 81 SER A C 1
ATOM 648 O O . SER A 1 81 ? 3.601 -5.083 3.421 1.00 95.69 81 SER A O 1
ATOM 650 N N . ALA A 1 82 ? 4.486 -5.471 5.447 1.00 97.00 82 ALA A N 1
ATOM 651 C CA . ALA A 1 82 ? 5.776 -5.944 4.951 1.00 97.00 82 ALA A CA 1
ATOM 652 C C . ALA A 1 82 ? 5.639 -7.192 4.064 1.00 97.00 82 ALA A C 1
ATOM 654 O O . ALA A 1 82 ? 6.198 -7.239 2.970 1.00 97.00 82 ALA A O 1
ATOM 655 N N . VAL A 1 83 ? 4.863 -8.190 4.500 1.00 96.81 83 VAL A N 1
ATOM 656 C CA . VAL A 1 83 ? 4.688 -9.442 3.746 1.00 96.81 83 VAL A CA 1
ATOM 657 C C . VAL A 1 83 ? 3.877 -9.216 2.470 1.00 96.81 83 VAL A C 1
ATOM 659 O O . VAL A 1 83 ? 4.305 -9.648 1.402 1.00 96.81 83 VAL A O 1
ATOM 662 N N . MET A 1 84 ? 2.743 -8.511 2.547 1.00 96.56 84 MET A N 1
ATOM 663 C CA . MET A 1 84 ? 1.927 -8.216 1.363 1.00 96.56 84 MET A CA 1
ATOM 664 C C . MET A 1 84 ? 2.691 -7.357 0.355 1.00 96.56 84 MET A C 1
ATOM 666 O O . MET A 1 84 ? 2.638 -7.638 -0.841 1.00 96.56 84 MET A O 1
ATOM 670 N N . ALA A 1 85 ? 3.450 -6.363 0.824 1.00 96.56 85 ALA A N 1
ATOM 671 C CA . ALA A 1 85 ? 4.300 -5.548 -0.034 1.00 96.56 85 ALA A CA 1
ATOM 672 C C . ALA A 1 85 ? 5.404 -6.370 -0.700 1.00 96.56 85 ALA A C 1
ATOM 674 O O . ALA A 1 85 ? 5.653 -6.173 -1.881 1.00 96.56 85 ALA A O 1
ATOM 675 N N . ALA A 1 86 ? 6.037 -7.311 0.008 1.00 97.31 86 ALA A N 1
ATOM 676 C CA . ALA A 1 86 ? 7.051 -8.181 -0.584 1.00 97.31 86 ALA A CA 1
ATOM 677 C C . ALA A 1 86 ? 6.465 -9.062 -1.699 1.00 97.31 86 ALA A C 1
ATOM 679 O O . ALA A 1 86 ? 7.057 -9.170 -2.770 1.00 97.31 86 ALA A O 1
ATOM 680 N N . ILE A 1 87 ? 5.284 -9.649 -1.472 1.00 96.12 87 ILE A N 1
ATOM 681 C CA . ILE A 1 87 ? 4.589 -10.483 -2.465 1.00 96.12 87 ILE A CA 1
ATOM 682 C C . ILE A 1 87 ? 4.184 -9.646 -3.684 1.00 96.12 87 ILE A C 1
ATOM 684 O O . ILE A 1 87 ? 4.479 -10.027 -4.819 1.00 96.12 87 ILE A O 1
ATOM 688 N N . ALA A 1 88 ? 3.542 -8.498 -3.451 1.00 94.81 88 ALA A N 1
ATOM 689 C CA . ALA A 1 88 ? 3.117 -7.591 -4.510 1.00 94.81 88 ALA A CA 1
ATOM 690 C C . ALA A 1 88 ? 4.320 -7.070 -5.309 1.00 94.81 88 ALA A C 1
ATOM 692 O O . ALA A 1 88 ? 4.316 -7.174 -6.530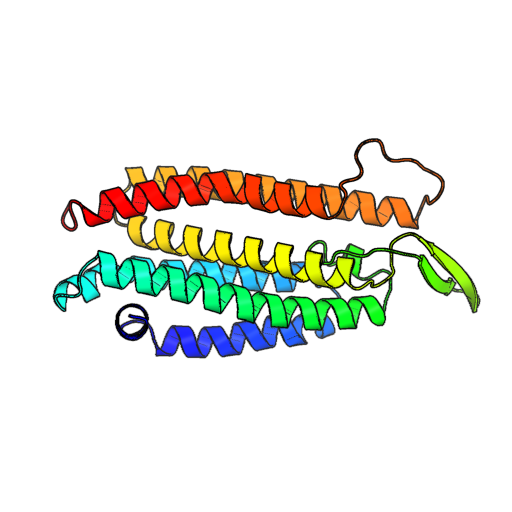 1.00 94.81 88 ALA A O 1
ATOM 693 N N . ALA A 1 89 ? 5.377 -6.601 -4.635 1.00 95.19 89 ALA A N 1
ATOM 694 C CA . ALA A 1 89 ? 6.596 -6.110 -5.274 1.00 95.19 89 ALA A CA 1
ATOM 695 C C . ALA A 1 89 ? 7.272 -7.200 -6.110 1.00 95.19 89 ALA A C 1
ATOM 697 O O . ALA A 1 89 ? 7.633 -6.946 -7.254 1.00 95.19 89 ALA A O 1
ATOM 698 N N . ALA A 1 90 ? 7.414 -8.419 -5.581 1.00 94.94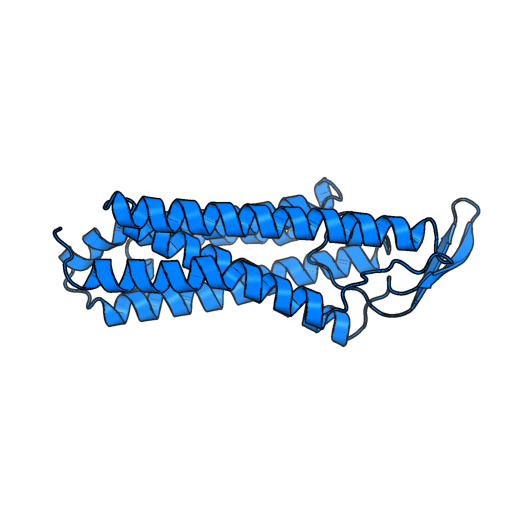 90 ALA A N 1
ATOM 699 C CA . ALA A 1 90 ? 8.026 -9.522 -6.316 1.00 94.94 90 ALA A CA 1
ATOM 700 C C . ALA A 1 90 ? 7.246 -9.848 -7.600 1.00 94.94 90 ALA A C 1
ATOM 702 O O . ALA A 1 90 ? 7.840 -9.896 -8.676 1.00 94.94 90 ALA A O 1
ATOM 703 N N . SER A 1 91 ? 5.918 -9.998 -7.513 1.00 94.00 91 SER A N 1
ATOM 704 C CA . SER A 1 91 ? 5.063 -10.212 -8.692 1.00 94.00 91 SER A CA 1
ATOM 705 C C . SER A 1 91 ? 5.175 -9.050 -9.687 1.00 94.00 91 SER A C 1
ATOM 707 O O . SER A 1 91 ? 5.296 -9.256 -10.894 1.00 94.00 91 SER A O 1
ATOM 709 N N . ALA A 1 92 ? 5.216 -7.818 -9.183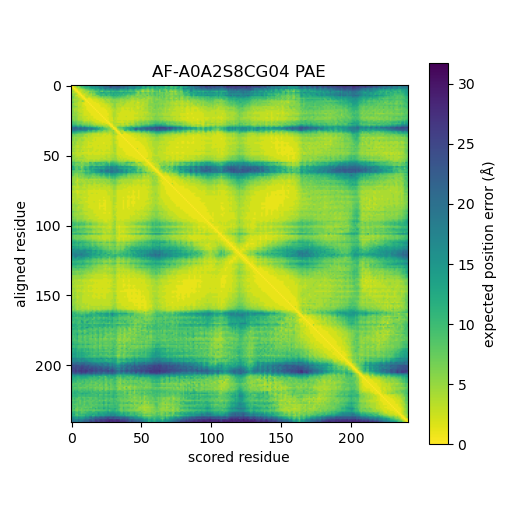 1.00 92.19 92 ALA A N 1
ATOM 710 C CA . ALA A 1 92 ? 5.321 -6.605 -9.979 1.00 92.19 92 ALA A CA 1
ATOM 711 C C . ALA A 1 92 ? 6.614 -6.461 -10.750 1.00 92.19 92 ALA A C 1
ATOM 713 O O . ALA A 1 92 ? 6.582 -6.172 -11.942 1.00 92.19 92 ALA A O 1
ATOM 714 N N . LEU A 1 93 ? 7.732 -6.720 -10.092 1.00 92.94 93 LEU A N 1
ATOM 715 C CA . LEU A 1 93 ? 9.048 -6.628 -10.697 1.00 92.94 93 LEU A CA 1
ATOM 716 C C . LEU A 1 93 ? 9.275 -7.753 -11.712 1.00 92.94 93 LEU A C 1
ATOM 718 O O . LEU A 1 93 ? 9.933 -7.529 -12.723 1.00 92.94 93 LEU A O 1
ATOM 722 N N . ILE A 1 94 ? 8.692 -8.941 -11.500 1.00 92.69 94 ILE A N 1
ATOM 723 C CA . ILE A 1 94 ? 8.710 -10.010 -12.510 1.00 92.69 94 ILE A CA 1
ATOM 724 C C . ILE A 1 94 ? 7.922 -9.580 -13.754 1.00 92.69 94 ILE A C 1
ATOM 726 O O . ILE A 1 94 ? 8.424 -9.714 -14.867 1.00 92.69 94 ILE A O 1
ATOM 730 N N . MET A 1 95 ? 6.719 -9.027 -13.581 1.00 90.44 95 MET A N 1
ATOM 731 C CA . MET A 1 95 ? 5.914 -8.543 -14.709 1.00 90.44 95 MET A CA 1
ATOM 732 C C . MET A 1 95 ? 6.594 -7.382 -15.443 1.00 90.44 95 MET A C 1
ATOM 734 O O . MET A 1 95 ? 6.650 -7.400 -16.669 1.00 90.44 95 MET A O 1
ATOM 738 N N . GLN A 1 96 ? 7.201 -6.443 -14.711 1.00 90.50 96 GLN A N 1
ATOM 739 C CA . GLN A 1 96 ? 7.985 -5.345 -15.284 1.00 90.50 96 GLN A CA 1
ATOM 740 C C . GLN A 1 96 ? 9.198 -5.839 -16.074 1.00 90.50 96 GLN A C 1
ATOM 742 O O . GLN A 1 96 ? 9.539 -5.283 -17.113 1.00 90.50 96 GLN A O 1
ATOM 747 N N . ARG A 1 97 ? 9.850 -6.909 -15.612 1.00 88.94 97 ARG A N 1
ATOM 748 C CA . ARG A 1 97 ? 10.956 -7.524 -16.350 1.00 88.94 97 ARG A CA 1
ATOM 749 C C . ARG A 1 97 ? 10.487 -8.165 -17.656 1.00 88.94 97 ARG A C 1
ATOM 751 O O . ARG A 1 97 ? 11.231 -8.153 -18.631 1.00 88.94 97 ARG A O 1
ATOM 758 N N . ASN A 1 98 ? 9.285 -8.739 -17.664 1.00 88.12 98 ASN A N 1
ATOM 759 C CA . ASN A 1 98 ? 8.711 -9.390 -18.842 1.00 88.12 98 ASN A CA 1
ATOM 760 C C . ASN A 1 98 ? 8.145 -8.384 -19.852 1.00 88.12 98 ASN A C 1
ATOM 762 O O . ASN A 1 98 ? 8.134 -8.662 -21.048 1.00 88.12 98 ASN A O 1
ATOM 766 N N . SER A 1 99 ? 7.668 -7.232 -19.382 1.00 86.69 99 SER A N 1
ATOM 767 C CA . SER A 1 99 ? 7.155 -6.158 -20.223 1.00 86.69 99 SER A CA 1
ATOM 768 C C . SER A 1 99 ? 7.550 -4.798 -19.641 1.00 86.69 99 SER A C 1
ATOM 770 O O . SER A 1 99 ? 7.063 -4.443 -18.565 1.00 86.69 99 SER A O 1
ATOM 772 N N . PRO A 1 100 ? 8.370 -3.995 -20.347 1.00 84.81 100 PRO A N 1
ATOM 773 C CA . PRO A 1 100 ? 8.777 -2.676 -19.860 1.00 84.81 100 PRO A CA 1
ATOM 774 C C . PRO A 1 100 ? 7.599 -1.693 -19.744 1.00 84.81 100 PRO A C 1
ATOM 776 O O . PRO A 1 100 ? 7.689 -0.704 -19.021 1.00 84.81 100 PRO A O 1
ATOM 779 N N . TYR A 1 101 ? 6.477 -1.995 -20.399 1.00 83.12 101 TYR A N 1
ATOM 780 C CA . TYR A 1 101 ? 5.237 -1.217 -20.379 1.00 83.12 101 TYR A CA 1
ATOM 781 C C . TYR A 1 101 ? 4.324 -1.521 -19.193 1.00 83.12 101 TYR A C 1
ATOM 783 O O . TYR A 1 101 ? 3.267 -0.913 -19.032 1.00 83.12 101 TYR A O 1
ATOM 791 N N . TYR A 1 102 ? 4.715 -2.465 -18.344 1.00 84.75 102 TYR A N 1
ATOM 792 C CA . TYR A 1 102 ? 3.882 -2.914 -17.246 1.00 84.75 102 TYR A CA 1
ATOM 793 C C . TYR A 1 102 ? 3.588 -1.816 -16.206 1.00 84.75 102 TYR A C 1
ATOM 795 O O . TYR A 1 102 ? 2.484 -1.764 -15.659 1.00 84.75 102 TYR A O 1
ATOM 803 N N . THR A 1 103 ? 4.516 -0.881 -15.986 1.00 80.94 103 THR A N 1
ATOM 804 C CA . THR A 1 103 ? 4.318 0.296 -15.118 1.00 80.94 103 THR A CA 1
ATOM 805 C C . THR A 1 103 ? 3.145 1.186 -15.509 1.00 80.94 103 THR A C 1
ATOM 807 O O . THR A 1 103 ? 2.635 1.917 -14.662 1.00 80.94 103 THR A O 1
ATOM 810 N N . TRP A 1 104 ? 2.673 1.129 -16.757 1.00 77.25 104 TRP A N 1
ATOM 811 C CA . TRP A 1 104 ? 1.474 1.863 -17.169 1.00 77.25 104 TRP A CA 1
ATOM 812 C C . TRP A 1 104 ? 0.224 1.355 -16.454 1.00 77.25 104 TRP A C 1
ATOM 814 O O . TRP A 1 104 ? -0.687 2.129 -16.156 1.00 77.25 104 TRP A O 1
ATOM 824 N N . TYR A 1 105 ? 0.213 0.058 -16.152 1.00 78.31 105 TYR A N 1
ATOM 825 C CA . TYR A 1 105 ? -0.896 -0.641 -15.520 1.00 78.31 105 TYR A CA 1
ATOM 826 C C . TYR A 1 105 ? -0.668 -0.862 -14.027 1.00 78.31 105 TYR A C 1
ATOM 828 O O . TYR A 1 105 ? -1.624 -1.133 -13.309 1.00 78.31 105 TYR A O 1
ATOM 836 N N . ASP A 1 106 ? 0.562 -0.724 -13.525 1.00 83.50 106 ASP A N 1
ATOM 837 C CA . ASP A 1 106 ? 0.839 -0.718 -12.090 1.00 83.50 106 ASP A CA 1
ATOM 838 C C . ASP A 1 106 ? 1.767 0.422 -11.663 1.00 83.50 106 ASP A C 1
ATOM 840 O O . ASP A 1 106 ? 2.993 0.351 -11.737 1.00 83.50 106 ASP A O 1
ATOM 844 N N . TRP A 1 107 ? 1.135 1.458 -11.127 1.00 78.88 107 TRP A N 1
ATOM 845 C CA . TRP A 1 107 ? 1.756 2.689 -10.652 1.00 78.88 107 TRP A CA 1
ATOM 846 C C . TRP A 1 107 ? 2.483 2.557 -9.304 1.00 78.88 107 TRP A C 1
ATOM 848 O O . TRP A 1 107 ? 3.193 3.481 -8.903 1.00 78.88 107 TRP A O 1
ATOM 858 N N . PHE A 1 108 ? 2.305 1.445 -8.581 1.00 84.56 108 PHE A N 1
ATOM 859 C CA . PHE A 1 108 ? 3.086 1.169 -7.374 1.00 84.56 108 PHE A CA 1
ATOM 860 C C . PHE A 1 108 ? 4.490 0.667 -7.719 1.00 84.56 108 PHE A C 1
ATOM 862 O O . PHE A 1 108 ? 5.371 0.663 -6.855 1.00 84.56 108 PHE A O 1
ATOM 869 N N . VAL A 1 109 ? 4.702 0.253 -8.972 1.00 87.94 109 VAL A N 1
ATOM 870 C CA . VAL A 1 109 ? 6.012 -0.121 -9.492 1.00 87.94 109 VAL A CA 1
ATOM 871 C C . VAL A 1 109 ? 6.799 1.126 -9.811 1.00 87.94 109 VAL A C 1
ATOM 873 O O . VAL A 1 109 ? 6.385 1.992 -10.581 1.00 87.94 109 VAL A O 1
ATOM 876 N N . ASN A 1 110 ? 7.981 1.189 -9.227 1.00 88.00 110 ASN A N 1
ATOM 877 C CA . ASN A 1 110 ? 8.961 2.177 -9.587 1.00 88.00 110 ASN A CA 1
ATOM 878 C C . ASN A 1 110 ? 9.966 1.553 -10.552 1.00 88.00 110 ASN A C 1
ATOM 880 O O . ASN A 1 110 ? 10.466 0.458 -10.299 1.00 88.00 110 ASN A O 1
ATOM 884 N N . THR A 1 111 ? 10.270 2.269 -11.625 1.00 87.19 111 THR A N 1
ATOM 885 C CA . THR A 1 111 ? 11.287 1.912 -12.615 1.00 87.19 111 THR A CA 1
ATOM 886 C C . THR A 1 111 ? 12.349 2.984 -12.680 1.00 87.19 111 THR A C 1
ATOM 888 O O . THR A 1 111 ? 12.131 4.121 -12.257 1.00 87.19 111 THR A O 1
ATOM 891 N N . ASP A 1 112 ? 13.522 2.580 -13.141 1.00 85.12 112 ASP A N 1
ATOM 892 C CA . ASP A 1 112 ? 14.691 3.436 -13.236 1.00 85.12 112 ASP A CA 1
ATOM 893 C C . ASP A 1 112 ? 15.684 2.822 -14.227 1.00 85.12 112 ASP A C 1
ATOM 895 O O . ASP A 1 112 ? 15.808 1.597 -14.321 1.00 85.12 112 ASP A O 1
ATOM 899 N N . GLY A 1 113 ? 16.401 3.676 -14.948 1.00 82.88 113 GLY A N 1
ATOM 900 C CA . GLY A 1 113 ? 17.398 3.273 -15.929 1.00 82.88 113 GLY A CA 1
ATOM 901 C C . GLY A 1 113 ? 16.833 2.761 -17.265 1.00 82.88 113 GLY A C 1
ATOM 902 O O . GLY A 1 113 ? 15.639 2.468 -17.395 1.00 82.88 113 GLY A O 1
ATOM 903 N N . PRO A 1 114 ? 17.699 2.670 -18.290 1.00 86.00 114 PRO A N 1
ATOM 904 C CA . PRO A 1 114 ? 17.303 2.286 -19.639 1.00 86.00 114 PRO A CA 1
ATOM 905 C C . PRO A 1 114 ? 17.064 0.777 -19.770 1.00 86.00 114 PRO A C 1
ATOM 907 O O . PRO A 1 114 ? 17.722 -0.033 -19.114 1.00 86.00 114 PRO A O 1
ATOM 910 N N . VAL A 1 115 ? 16.167 0.396 -20.681 1.00 89.06 115 VAL A N 1
ATOM 911 C CA . VAL A 1 115 ? 15.960 -0.998 -21.100 1.00 89.06 115 VAL A CA 1
ATOM 912 C C . VAL A 1 115 ? 15.808 -1.080 -22.618 1.00 89.06 115 VAL A C 1
ATOM 914 O O . VAL A 1 115 ? 15.123 -0.256 -23.221 1.00 89.06 115 VAL A O 1
ATOM 917 N N . THR A 1 116 ? 16.452 -2.065 -23.244 1.00 88.62 116 THR A N 1
ATOM 918 C CA . THR A 1 116 ? 16.308 -2.329 -24.683 1.00 88.62 116 THR A CA 1
ATOM 919 C C . THR A 1 116 ? 15.074 -3.193 -24.933 1.00 88.62 116 THR A C 1
ATOM 921 O O . THR A 1 116 ? 14.856 -4.186 -24.233 1.00 88.62 116 THR A O 1
ATOM 924 N N . HIS A 1 117 ? 14.270 -2.824 -25.929 1.00 85.81 117 HIS A N 1
ATOM 925 C CA . HIS A 1 117 ? 13.074 -3.552 -26.342 1.00 85.81 117 HIS A CA 1
ATOM 926 C C . HIS A 1 117 ? 12.972 -3.633 -27.869 1.00 85.81 117 HIS A C 1
ATOM 928 O O . HIS A 1 117 ? 13.630 -2.872 -28.573 1.00 85.81 117 HIS A O 1
ATOM 934 N N . LEU A 1 118 ? 12.165 -4.569 -28.372 1.00 87.50 118 LEU A N 1
ATOM 935 C CA . LEU A 1 118 ? 11.906 -4.735 -29.804 1.00 87.50 118 LEU A CA 1
ATOM 936 C C . LEU A 1 118 ? 10.594 -4.052 -30.173 1.00 87.50 118 LEU A C 1
ATOM 938 O O . LEU A 1 118 ? 9.599 -4.212 -29.465 1.00 87.50 118 LEU A O 1
ATOM 942 N N . ASP A 1 119 ? 10.596 -3.276 -31.255 1.00 81.88 119 ASP A N 1
ATOM 943 C CA . ASP A 1 119 ? 9.381 -2.654 -31.775 1.00 81.88 119 ASP A CA 1
ATOM 944 C C . ASP A 1 119 ? 8.500 -3.700 -32.483 1.00 81.88 119 ASP A C 1
ATOM 946 O O . ASP A 1 119 ? 8.847 -4.880 -32.601 1.00 81.88 119 ASP A O 1
ATOM 950 N N . THR A 1 120 ? 7.343 -3.276 -32.989 1.00 82.38 120 THR A N 1
ATOM 951 C CA . THR A 1 120 ? 6.438 -4.151 -33.751 1.00 82.38 120 THR A CA 1
ATOM 952 C C . THR A 1 120 ? 7.046 -4.698 -35.048 1.00 82.38 120 THR A C 1
ATOM 954 O O . THR A 1 120 ? 6.520 -5.670 -35.588 1.00 82.38 120 THR A O 1
ATOM 957 N N . ASN A 1 121 ? 8.150 -4.124 -35.531 1.00 87.94 121 ASN A N 1
ATOM 958 C CA . ASN A 1 121 ? 8.895 -4.555 -36.713 1.00 87.94 121 ASN A CA 1
ATOM 959 C C . ASN A 1 121 ? 10.152 -5.379 -36.359 1.00 87.94 121 ASN A C 1
ATOM 961 O O . ASN A 1 121 ? 10.875 -5.800 -37.263 1.00 87.94 121 ASN A O 1
ATOM 965 N N . GLY A 1 122 ? 10.420 -5.624 -35.071 1.00 86.06 122 GLY A N 1
ATOM 966 C CA . GLY A 1 122 ? 11.603 -6.335 -34.587 1.00 86.06 122 GLY A CA 1
ATOM 967 C C . GLY A 1 122 ? 12.885 -5.495 -34.530 1.00 86.06 122 GLY A C 1
ATOM 968 O O . GLY A 1 122 ? 13.963 -6.063 -34.367 1.00 86.06 122 GLY A O 1
ATOM 969 N N . ALA A 1 123 ? 12.800 -4.171 -34.668 1.00 89.25 123 ALA A N 1
ATOM 970 C CA . ALA A 1 123 ? 13.926 -3.264 -34.483 1.00 89.25 123 ALA A CA 1
ATOM 971 C C . ALA A 1 123 ? 14.138 -2.959 -32.994 1.00 89.25 123 ALA A C 1
ATOM 973 O O . ALA A 1 123 ? 13.189 -2.693 -32.257 1.00 89.25 123 ALA A O 1
ATOM 974 N N . GLU A 1 124 ? 15.392 -2.980 -32.544 1.00 89.69 124 GLU A N 1
ATOM 975 C CA . GLU A 1 124 ? 15.732 -2.604 -31.173 1.00 89.69 124 GLU A CA 1
ATOM 976 C C . GLU A 1 124 ? 15.623 -1.090 -30.966 1.00 89.69 124 GLU A C 1
ATOM 978 O O . GLU A 1 124 ? 16.136 -0.294 -31.753 1.00 89.69 124 GLU A O 1
ATOM 983 N N . TYR A 1 125 ? 15.009 -0.694 -29.857 1.00 83.19 125 TYR A N 1
ATOM 984 C CA . TYR A 1 125 ? 15.000 0.677 -29.361 1.00 83.19 125 TYR A CA 1
ATOM 985 C C . TYR A 1 125 ? 15.151 0.686 -27.838 1.00 83.19 125 TYR A C 1
ATOM 987 O O . TYR A 1 125 ? 14.946 -0.322 -27.156 1.00 83.19 125 TYR A O 1
ATOM 995 N N . VAL A 1 126 ? 15.552 1.834 -27.292 1.00 85.62 126 VAL A N 1
ATOM 996 C CA . VAL A 1 126 ? 15.793 2.003 -25.856 1.00 85.62 126 VAL A CA 1
ATOM 997 C C . VAL A 1 126 ? 14.635 2.771 -25.239 1.00 85.62 126 VAL A C 1
ATOM 999 O O . VAL A 1 126 ? 14.325 3.883 -25.659 1.00 85.62 126 VAL A O 1
ATOM 1002 N N . LEU A 1 127 ? 14.028 2.190 -24.208 1.00 82.19 127 LEU A N 1
ATOM 1003 C CA . LEU A 1 127 ? 13.055 2.861 -23.359 1.00 82.19 127 LEU A CA 1
ATOM 1004 C C . LEU A 1 127 ? 13.780 3.470 -22.150 1.00 82.19 127 LEU A C 1
ATOM 1006 O O . LEU A 1 127 ? 14.321 2.716 -21.329 1.00 82.19 127 LEU A O 1
ATOM 1010 N N . PRO A 1 128 ? 13.817 4.809 -22.018 1.00 79.62 128 PRO A N 1
ATOM 1011 C CA . PRO A 1 128 ? 14.376 5.454 -20.838 1.00 79.62 128 PRO A CA 1
ATOM 1012 C C . PRO A 1 128 ? 13.480 5.203 -19.617 1.00 79.62 128 PRO A C 1
ATOM 1014 O O . PRO A 1 128 ? 12.256 5.163 -19.730 1.00 79.62 128 PRO A O 1
ATOM 1017 N N . ASP A 1 129 ? 14.094 5.030 -18.447 1.00 79.31 129 ASP A N 1
ATOM 1018 C CA . ASP A 1 129 ? 13.432 4.880 -17.140 1.00 79.31 129 ASP A CA 1
ATOM 1019 C C . ASP A 1 129 ? 12.400 3.746 -17.017 1.00 79.31 129 ASP A C 1
ATOM 1021 O O . ASP A 1 129 ? 11.541 3.781 -16.133 1.00 79.31 129 ASP A O 1
ATOM 1025 N N . MET A 1 130 ? 12.470 2.724 -17.872 1.00 82.94 130 MET A N 1
ATOM 1026 C CA . MET A 1 130 ? 11.598 1.537 -17.814 1.00 82.94 130 MET A CA 1
ATOM 1027 C C . MET A 1 130 ? 12.324 0.285 -17.296 1.00 82.94 130 MET A C 1
ATOM 1029 O O . MET A 1 130 ? 11.730 -0.793 -17.197 1.00 82.94 130 MET A O 1
ATOM 1033 N N . GLY A 1 131 ? 13.606 0.421 -16.949 1.00 86.19 131 GLY A N 1
ATOM 1034 C CA . GLY A 1 131 ? 14.430 -0.635 -16.379 1.00 86.19 131 GLY A CA 1
ATOM 1035 C C . GLY A 1 131 ?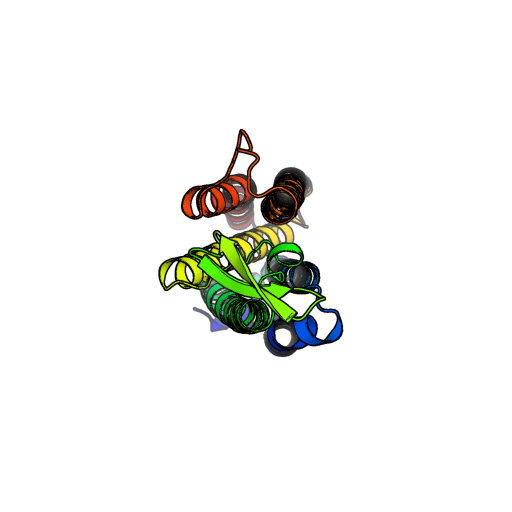 14.152 -0.925 -14.901 1.00 86.19 131 GLY A C 1
ATOM 1036 O O . GLY A 1 131 ? 13.357 -0.263 -14.226 1.00 86.19 131 GLY A O 1
ATOM 1037 N N . ILE A 1 132 ? 14.843 -1.951 -14.395 1.00 90.81 132 ILE A N 1
ATOM 1038 C CA . ILE A 1 132 ? 14.824 -2.351 -12.985 1.00 90.81 132 ILE A CA 1
ATOM 1039 C C . ILE A 1 132 ? 16.241 -2.217 -12.419 1.00 90.81 132 ILE A C 1
ATOM 1041 O O . ILE A 1 132 ? 17.120 -3.029 -12.708 1.00 90.81 132 ILE A O 1
ATOM 1045 N N . THR A 1 133 ? 16.451 -1.217 -11.566 1.00 90.88 133 THR A N 1
ATOM 1046 C CA . THR A 1 133 ? 17.662 -1.046 -10.744 1.00 90.88 133 THR A CA 1
ATOM 1047 C C . THR A 1 133 ? 17.420 -1.482 -9.298 1.00 90.88 133 THR A C 1
ATOM 1049 O O . THR A 1 133 ? 16.278 -1.571 -8.844 1.00 90.88 133 THR A O 1
ATOM 1052 N N . ALA A 1 134 ? 18.486 -1.685 -8.517 1.00 90.25 134 ALA A N 1
ATOM 1053 C CA . ALA A 1 134 ? 18.364 -1.959 -7.080 1.00 90.25 134 ALA A CA 1
ATOM 1054 C C . ALA A 1 134 ? 17.581 -0.858 -6.332 1.00 90.25 134 ALA A C 1
ATOM 1056 O O . ALA A 1 134 ? 16.789 -1.156 -5.437 1.00 90.25 134 ALA A O 1
ATOM 1057 N N . ALA A 1 135 ? 17.750 0.405 -6.739 1.00 88.00 135 ALA A N 1
ATOM 1058 C CA . ALA A 1 135 ? 16.995 1.527 -6.191 1.00 88.00 135 ALA A CA 1
ATOM 1059 C C . ALA A 1 135 ? 15.499 1.418 -6.529 1.00 88.00 135 ALA A C 1
ATOM 1061 O O . ALA A 1 135 ? 14.659 1.587 -5.646 1.00 88.00 135 ALA A O 1
ATOM 1062 N N . SER A 1 136 ? 15.155 1.077 -7.774 1.00 88.69 136 SER A N 1
ATOM 1063 C CA . SER A 1 136 ? 13.761 0.902 -8.208 1.00 88.69 136 SER A CA 1
ATOM 1064 C C . SER A 1 136 ? 13.027 -0.205 -7.433 1.00 88.69 136 SER A C 1
ATOM 1066 O O . SER A 1 136 ? 11.878 -0.022 -7.021 1.00 88.69 136 SER A O 1
ATOM 1068 N N . VAL A 1 137 ? 13.724 -1.306 -7.121 1.00 93.69 137 VAL A N 1
ATOM 1069 C CA . VAL A 1 137 ? 13.212 -2.409 -6.292 1.00 93.69 137 VAL A CA 1
ATOM 1070 C C . VAL A 1 137 ? 12.926 -1.928 -4.871 1.00 93.69 137 VAL A C 1
ATOM 1072 O O . VAL A 1 137 ? 11.836 -2.161 -4.344 1.00 93.69 137 VAL A O 1
ATOM 1075 N N . ALA A 1 138 ? 13.884 -1.224 -4.259 1.00 92.31 138 ALA A N 1
ATOM 1076 C CA . ALA A 1 138 ? 13.730 -0.690 -2.909 1.00 92.31 138 ALA A CA 1
ATOM 1077 C C . ALA A 1 138 ? 12.561 0.303 -2.825 1.00 92.31 138 ALA A C 1
ATOM 1079 O O . ALA A 1 138 ? 11.734 0.202 -1.919 1.00 92.31 138 ALA A O 1
ATOM 1080 N N . TRP A 1 139 ? 12.444 1.216 -3.793 1.00 89.00 139 TRP A N 1
ATOM 1081 C CA . TRP A 1 139 ? 11.353 2.188 -3.836 1.00 89.00 139 TRP A CA 1
ATOM 1082 C C . TRP A 1 139 ? 9.988 1.538 -4.045 1.00 89.00 139 TRP A C 1
ATOM 1084 O O . TRP A 1 139 ? 9.057 1.878 -3.320 1.00 89.00 139 TRP A O 1
ATOM 1094 N N . THR A 1 140 ? 9.880 0.567 -4.955 1.00 92.62 140 THR A N 1
ATOM 1095 C CA . THR A 1 140 ? 8.648 -0.215 -5.164 1.00 92.62 140 THR A CA 1
ATOM 1096 C C . THR A 1 140 ? 8.190 -0.861 -3.858 1.00 92.62 140 THR A C 1
ATOM 1098 O O . THR A 1 140 ? 7.040 -0.714 -3.442 1.00 92.62 140 THR A O 1
ATOM 1101 N N . TYR A 1 141 ? 9.110 -1.529 -3.157 1.00 94.81 141 TYR A N 1
ATOM 1102 C CA . TYR A 1 141 ? 8.808 -2.157 -1.876 1.00 94.81 141 TYR A CA 1
ATOM 1103 C C . TYR A 1 141 ? 8.377 -1.136 -0.813 1.00 94.81 141 TYR A C 1
ATOM 1105 O O . TYR A 1 141 ? 7.353 -1.332 -0.163 1.00 94.81 141 TYR A O 1
ATOM 1113 N N . LEU A 1 142 ? 9.109 -0.028 -0.650 1.00 91.69 142 LEU A N 1
ATOM 1114 C CA . LEU A 1 142 ? 8.791 1.002 0.345 1.00 91.69 142 LEU A CA 1
ATOM 1115 C C . LEU A 1 142 ? 7.437 1.673 0.085 1.00 91.69 142 LEU A C 1
ATOM 1117 O O . LEU A 1 142 ? 6.667 1.861 1.026 1.00 91.69 142 LEU A O 1
ATOM 1121 N N . ILE A 1 143 ? 7.124 1.985 -1.175 1.00 89.69 143 ILE A N 1
ATOM 1122 C CA . ILE A 1 143 ? 5.827 2.536 -1.588 1.00 89.69 143 ILE A CA 1
ATOM 1123 C C . ILE A 1 143 ? 4.696 1.582 -1.190 1.00 89.69 143 ILE A C 1
ATOM 1125 O O . ILE A 1 143 ? 3.724 2.003 -0.558 1.00 89.69 143 ILE A O 1
ATOM 1129 N N . LEU A 1 144 ? 4.843 0.290 -1.496 1.00 93.12 144 LEU A N 1
ATOM 1130 C CA . LEU A 1 144 ? 3.846 -0.725 -1.163 1.00 93.12 144 LEU A CA 1
ATOM 1131 C C . LEU A 1 144 ? 3.703 -0.915 0.351 1.00 93.12 144 LEU A C 1
ATOM 1133 O O . LEU A 1 144 ? 2.578 -0.943 0.849 1.00 93.12 144 LEU A O 1
ATOM 1137 N N . VAL A 1 145 ? 4.808 -0.990 1.103 1.00 94.06 145 VAL A N 1
ATOM 1138 C CA . VAL A 1 145 ? 4.769 -1.087 2.574 1.00 94.06 145 VAL A CA 1
ATOM 1139 C C . VAL A 1 145 ? 3.995 0.084 3.163 1.00 94.06 145 VAL A C 1
ATOM 1141 O O . VAL A 1 145 ? 3.105 -0.127 3.988 1.00 94.06 145 VAL A O 1
ATOM 1144 N N . SER A 1 146 ? 4.300 1.307 2.729 1.00 88.88 146 SER A N 1
ATOM 1145 C CA . SER A 1 146 ? 3.610 2.509 3.191 1.00 88.88 146 SER A CA 1
ATOM 1146 C C . SER A 1 146 ? 2.125 2.479 2.848 1.00 88.88 146 SER A C 1
ATOM 1148 O O . SER A 1 146 ? 1.304 2.733 3.727 1.00 88.88 146 SER A O 1
ATOM 1150 N N . ALA A 1 147 ? 1.763 2.096 1.621 1.00 89.56 147 ALA A N 1
ATOM 1151 C CA . ALA A 1 147 ? 0.369 1.994 1.206 1.00 89.56 147 ALA A CA 1
ATOM 1152 C C . ALA A 1 147 ? -0.409 0.967 2.050 1.00 89.56 147 ALA A C 1
ATOM 1154 O O . ALA A 1 147 ? -1.448 1.301 2.625 1.00 89.56 147 ALA A O 1
ATOM 1155 N N . PHE A 1 148 ? 0.107 -0.260 2.205 1.00 93.06 148 PHE A N 1
ATOM 1156 C CA . PHE A 1 148 ? -0.537 -1.283 3.038 1.00 93.06 148 PHE A CA 1
ATOM 1157 C C . PHE A 1 148 ? -0.643 -0.841 4.501 1.00 93.06 148 PHE A C 1
ATOM 1159 O O . PHE A 1 148 ? -1.679 -1.055 5.140 1.00 93.06 148 PHE A O 1
ATOM 1166 N N . LEU A 1 149 ? 0.383 -0.176 5.035 1.00 91.00 149 LEU A N 1
ATOM 1167 C CA . LEU A 1 149 ? 0.376 0.294 6.416 1.00 91.00 149 LEU A CA 1
ATOM 1168 C C . LEU A 1 149 ? -0.681 1.383 6.630 1.00 91.00 149 LEU A C 1
ATOM 1170 O O . LEU A 1 149 ? -1.436 1.332 7.602 1.00 91.00 149 LEU A O 1
ATOM 1174 N N . THR A 1 150 ? -0.798 2.328 5.696 1.00 87.38 150 THR A N 1
ATOM 1175 C CA . THR A 1 150 ? -1.854 3.344 5.710 1.00 87.38 150 THR A CA 1
ATOM 1176 C C . THR A 1 150 ? -3.236 2.697 5.687 1.00 87.38 150 THR A C 1
ATOM 1178 O O . THR A 1 150 ? -4.074 3.031 6.527 1.00 87.38 150 THR A O 1
ATOM 1181 N N . PHE A 1 151 ? -3.479 1.739 4.789 1.00 89.38 151 PHE A N 1
ATOM 1182 C CA . PHE A 1 151 ? -4.774 1.061 4.679 1.00 89.38 151 PHE A CA 1
ATOM 1183 C C . PHE A 1 151 ? -5.132 0.254 5.927 1.00 89.38 151 PHE A C 1
ATOM 1185 O O . PHE A 1 151 ? -6.259 0.339 6.414 1.00 89.38 151 PHE A O 1
ATOM 1192 N N . THR A 1 152 ? -4.182 -0.493 6.487 1.00 91.56 152 THR A N 1
ATOM 1193 C CA . THR A 1 152 ? -4.412 -1.314 7.686 1.00 91.56 152 THR A CA 1
ATOM 1194 C C . THR A 1 152 ? -4.648 -0.461 8.937 1.00 91.56 152 THR A C 1
ATOM 1196 O O . THR A 1 152 ? -5.576 -0.745 9.697 1.00 91.56 152 THR A O 1
ATOM 1199 N N . ILE A 1 153 ? -3.890 0.625 9.139 1.00 88.62 153 ILE A N 1
ATOM 1200 C CA . ILE A 1 153 ? -4.102 1.558 10.262 1.00 88.62 153 ILE A CA 1
ATOM 1201 C C . ILE A 1 153 ? -5.436 2.298 10.118 1.00 88.62 153 ILE A C 1
ATOM 1203 O O . ILE A 1 153 ? -6.193 2.396 11.088 1.00 88.62 153 ILE A O 1
ATOM 1207 N N . THR A 1 154 ? -5.745 2.786 8.914 1.00 85.69 154 THR A N 1
ATOM 1208 C CA . THR A 1 154 ? -7.018 3.466 8.628 1.00 85.69 154 THR A CA 1
ATOM 1209 C C . THR A 1 154 ? -8.186 2.517 8.859 1.00 85.69 154 THR A C 1
ATOM 1211 O O . THR A 1 154 ? -9.119 2.850 9.587 1.00 85.69 154 THR A O 1
ATOM 1214 N N . GLY A 1 155 ? -8.099 1.297 8.324 1.00 88.25 155 GLY A N 1
ATOM 1215 C CA . GLY A 1 155 ? -9.096 0.253 8.510 1.00 88.25 155 GLY A CA 1
ATOM 1216 C C . GLY A 1 155 ? -9.342 -0.051 9.985 1.00 88.25 155 GLY A C 1
ATOM 1217 O O . GLY A 1 155 ? -10.492 -0.031 10.428 1.00 88.25 155 GLY A O 1
ATOM 1218 N N . LEU A 1 156 ? -8.276 -0.243 10.769 1.00 88.00 156 LEU A N 1
ATOM 1219 C CA . LEU A 1 156 ? -8.355 -0.474 12.213 1.00 88.00 156 LEU A CA 1
ATOM 1220 C C . LEU A 1 156 ? -9.103 0.653 12.936 1.00 88.00 156 LEU A C 1
ATOM 1222 O O . LEU A 1 156 ? -9.988 0.391 13.754 1.00 88.00 156 LEU A O 1
ATOM 1226 N N . ALA A 1 157 ? -8.767 1.905 12.629 1.00 84.94 157 ALA A N 1
ATOM 1227 C CA . ALA A 1 157 ? -9.383 3.057 13.271 1.00 84.94 157 ALA A CA 1
ATOM 1228 C C . ALA A 1 157 ? -10.840 3.273 12.857 1.00 84.94 157 ALA A C 1
ATOM 1230 O O . ALA A 1 157 ? -11.663 3.588 13.720 1.00 84.94 157 ALA A O 1
ATOM 1231 N N . VAL A 1 158 ? -11.184 3.034 11.587 1.00 85.75 158 VAL A N 1
ATOM 1232 C CA . VAL A 1 158 ? -12.579 2.985 11.122 1.00 85.75 158 VAL A CA 1
ATOM 1233 C C . VAL A 1 158 ? -13.345 1.939 11.925 1.00 85.75 158 VAL A C 1
ATOM 1235 O O . VAL A 1 158 ? -14.368 2.265 12.519 1.00 85.75 158 VAL A O 1
ATOM 1238 N N . GLY A 1 159 ? -12.812 0.718 12.034 1.00 85.94 159 GLY A N 1
ATOM 1239 C CA . GLY A 1 159 ? -13.446 -0.386 12.759 1.00 85.94 159 GLY A CA 1
ATOM 1240 C C . GLY A 1 159 ? -13.767 -0.050 14.212 1.00 85.94 159 GLY A C 1
ATOM 1241 O O . GLY A 1 159 ? -14.880 -0.294 14.679 1.00 85.94 159 GLY A O 1
ATOM 1242 N N . ILE A 1 160 ? -12.813 0.567 14.909 1.00 83.12 160 ILE A N 1
ATOM 1243 C CA . ILE A 1 160 ? -12.994 1.046 16.287 1.00 83.12 160 ILE A CA 1
ATOM 1244 C C . ILE A 1 160 ? -14.056 2.157 16.349 1.00 83.12 160 ILE A C 1
ATOM 1246 O O . ILE A 1 160 ? -14.871 2.188 17.271 1.00 83.12 160 ILE A O 1
ATOM 1250 N N . SER A 1 161 ? -14.073 3.046 15.354 1.00 83.31 161 SER A N 1
ATOM 1251 C CA . SER A 1 161 ? -14.947 4.224 15.309 1.00 83.31 161 SER A CA 1
ATOM 1252 C C . SER A 1 161 ? -16.379 3.930 14.868 1.00 83.31 161 SER A C 1
ATOM 1254 O O . SER A 1 161 ? -17.244 4.769 15.095 1.00 83.31 161 SER A O 1
ATOM 1256 N N . LEU A 1 162 ? -16.670 2.759 14.284 1.00 82.12 162 LEU A N 1
ATOM 1257 C CA . LEU A 1 162 ? -18.009 2.390 13.782 1.00 82.12 162 LEU A CA 1
ATOM 1258 C C . LEU A 1 162 ? -19.129 2.520 14.826 1.00 82.12 162 LEU A C 1
ATOM 1260 O O . LEU A 1 162 ? -20.297 2.621 14.470 1.00 82.12 162 LEU A O 1
ATOM 1264 N N . ARG A 1 163 ? -18.787 2.523 16.115 1.00 73.69 163 ARG A N 1
ATOM 1265 C CA . ARG A 1 163 ? -19.741 2.645 17.226 1.00 73.69 163 ARG A CA 1
ATOM 1266 C C . ARG A 1 163 ? -19.995 4.095 17.650 1.00 73.69 163 ARG A C 1
ATOM 1268 O O . ARG A 1 163 ? -20.828 4.335 18.512 1.00 73.69 163 ARG A O 1
ATOM 1275 N N . ARG A 1 164 ? -19.269 5.060 17.074 1.00 78.50 164 ARG A N 1
ATOM 1276 C CA . ARG A 1 164 ? -19.267 6.469 17.483 1.00 78.50 164 ARG A CA 1
ATOM 1277 C C . ARG A 1 164 ? -19.344 7.394 16.287 1.00 78.50 164 ARG A C 1
ATOM 1279 O O . ARG A 1 164 ? -18.331 7.708 15.665 1.00 78.50 164 ARG A O 1
ATOM 1286 N N . TRP A 1 165 ? -20.540 7.915 16.043 1.00 73.88 165 TRP A N 1
ATOM 1287 C CA . TRP A 1 165 ? -20.834 8.768 14.892 1.00 73.88 165 TRP A CA 1
ATOM 1288 C C . TRP A 1 165 ? -19.829 9.917 14.666 1.00 73.88 165 TRP A C 1
ATOM 1290 O O . TRP A 1 165 ? -19.320 10.032 13.554 1.00 73.88 165 TRP A O 1
ATOM 1300 N N . PRO A 1 166 ? -19.410 10.703 15.683 1.00 75.25 166 PRO A N 1
ATOM 1301 C CA . PRO A 1 166 ? -18.456 11.799 15.464 1.00 75.25 166 PRO A CA 1
ATOM 1302 C C . PRO A 1 166 ? -17.053 11.325 15.057 1.00 75.25 166 PRO A C 1
ATOM 1304 O O . PRO A 1 166 ? -16.347 11.988 14.296 1.00 75.25 166 PRO A O 1
ATOM 1307 N N . GLN A 1 167 ? -16.625 10.170 15.568 1.00 75.88 167 GLN A N 1
ATOM 1308 C CA . GLN A 1 167 ? -15.320 9.596 15.243 1.00 75.88 167 GLN A CA 1
ATOM 1309 C C . GLN A 1 167 ? -15.361 8.921 13.876 1.00 75.88 167 GLN A C 1
ATOM 1311 O O . GLN A 1 167 ? -14.432 9.088 13.092 1.00 75.88 167 GLN A O 1
ATOM 1316 N N . LEU A 1 168 ? -16.465 8.237 13.565 1.00 77.00 168 LEU A N 1
ATOM 1317 C CA . LEU A 1 168 ? -16.713 7.656 12.254 1.00 77.00 168 LEU A CA 1
ATOM 1318 C C . LEU A 1 168 ? -16.761 8.729 11.167 1.00 77.00 168 LEU A C 1
ATOM 1320 O O . LEU A 1 168 ? -16.151 8.533 10.129 1.00 77.00 168 LEU A O 1
ATOM 1324 N N . LEU A 1 169 ? -17.406 9.872 11.412 1.00 76.06 169 LEU A N 1
ATOM 1325 C CA . LEU A 1 169 ? -17.407 11.003 10.480 1.00 76.06 169 LEU A CA 1
ATOM 1326 C C . LEU A 1 169 ? -15.992 11.539 10.247 1.00 76.06 169 LEU A C 1
ATOM 1328 O O . LEU A 1 169 ? -15.593 11.750 9.107 1.00 76.06 169 LEU A O 1
ATOM 1332 N N . THR A 1 170 ? -15.203 11.697 11.313 1.00 73.94 170 THR A N 1
ATOM 1333 C CA . THR A 1 170 ? -13.808 12.158 11.206 1.00 73.94 170 THR A CA 1
ATOM 1334 C C . THR A 1 170 ? -12.949 11.165 10.407 1.00 73.94 170 THR A C 1
ATOM 1336 O O . THR A 1 170 ? -12.174 11.564 9.536 1.00 73.94 170 THR A O 1
ATOM 1339 N N . MET A 1 171 ? -13.108 9.861 10.666 1.00 79.94 171 MET A N 1
ATOM 1340 C CA . MET A 1 171 ? -12.449 8.776 9.922 1.00 79.94 171 MET A CA 1
ATOM 1341 C C . MET A 1 171 ? -12.918 8.700 8.473 1.00 79.94 171 MET A C 1
ATOM 1343 O O . MET A 1 171 ? -12.102 8.537 7.576 1.00 79.94 171 MET A O 1
ATOM 1347 N N . GLY A 1 172 ? -14.219 8.843 8.243 1.00 74.81 172 GLY A N 1
ATOM 1348 C CA . GLY A 1 172 ? -14.833 8.804 6.925 1.00 74.81 172 GLY A CA 1
ATOM 1349 C C . GLY A 1 172 ? -14.333 9.949 6.059 1.00 74.81 172 GLY A C 1
ATOM 1350 O O . GLY A 1 172 ? -13.839 9.704 4.969 1.00 74.81 172 GLY A O 1
ATOM 1351 N N . ILE A 1 173 ? -14.366 11.185 6.566 1.00 75.31 173 ILE A N 1
ATOM 1352 C CA . ILE A 1 173 ? -13.892 12.364 5.828 1.00 75.31 173 ILE A CA 1
ATOM 1353 C C . ILE A 1 173 ? -12.390 12.256 5.542 1.00 75.31 173 ILE A C 1
ATOM 1355 O O . ILE A 1 173 ? -11.979 12.394 4.394 1.00 75.31 173 ILE A O 1
ATOM 1359 N N . SER A 1 174 ? -11.564 11.970 6.556 1.00 75.44 174 SER A N 1
ATOM 1360 C CA . SER A 1 174 ? -10.109 11.850 6.357 1.00 75.44 174 SER A CA 1
ATOM 1361 C C . SER A 1 174 ? -9.734 10.692 5.428 1.00 75.44 174 SER A C 1
ATOM 1363 O O . SER A 1 174 ? -8.868 10.858 4.572 1.00 75.44 174 SER A O 1
ATOM 1365 N N . GLY A 1 175 ? -10.415 9.550 5.546 1.00 75.12 175 GLY A N 1
ATOM 1366 C CA . GLY A 1 175 ? -10.227 8.391 4.678 1.00 75.12 175 GLY A CA 1
ATOM 1367 C C . GLY A 1 175 ? -10.658 8.652 3.236 1.00 75.12 175 GLY A C 1
ATOM 1368 O O . GLY A 1 175 ? -9.915 8.315 2.322 1.00 75.12 175 GLY A O 1
ATOM 1369 N N . VAL A 1 176 ? -11.810 9.298 3.020 1.00 78.00 176 VAL A N 1
ATOM 1370 C CA . VAL A 1 176 ? -12.300 9.661 1.678 1.00 78.00 176 VAL A CA 1
ATOM 1371 C C . VAL A 1 176 ? -11.371 10.670 1.011 1.00 78.00 176 VAL A C 1
ATOM 1373 O O . VAL A 1 176 ? -11.018 10.479 -0.147 1.00 78.00 176 VAL A O 1
ATOM 1376 N N . VAL A 1 177 ? -10.927 11.706 1.730 1.00 76.88 177 VAL A N 1
ATOM 1377 C CA . VAL A 1 177 ? -9.986 12.700 1.188 1.00 76.88 177 VAL A CA 1
ATOM 1378 C C . VAL A 1 177 ? -8.654 12.045 0.833 1.00 76.88 177 VAL A C 1
ATOM 1380 O O . VAL A 1 177 ? -8.144 12.261 -0.262 1.00 76.88 177 VAL A O 1
ATOM 1383 N N . ALA A 1 178 ? -8.107 11.208 1.716 1.00 76.88 178 ALA A N 1
ATOM 1384 C CA . ALA A 1 178 ? -6.865 10.495 1.440 1.00 76.88 178 ALA A CA 1
ATOM 1385 C C . ALA A 1 178 ? -7.001 9.542 0.251 1.00 76.88 178 ALA A C 1
ATOM 1387 O O . ALA A 1 178 ? -6.130 9.506 -0.611 1.00 76.88 178 ALA A O 1
ATOM 1388 N N . LEU A 1 179 ? -8.110 8.807 0.160 1.00 76.50 179 LEU A N 1
ATOM 1389 C CA . LEU A 1 179 ? -8.361 7.915 -0.964 1.00 76.50 179 LEU A CA 1
ATOM 1390 C C . LEU A 1 179 ? -8.503 8.690 -2.278 1.00 76.50 179 LEU A C 1
ATOM 1392 O O . LEU A 1 179 ? -7.896 8.306 -3.272 1.00 76.50 179 LEU A O 1
ATOM 1396 N N . ALA A 1 180 ? -9.255 9.792 -2.280 1.00 74.69 180 ALA A N 1
ATOM 1397 C CA . ALA A 1 180 ? -9.424 10.643 -3.454 1.00 74.69 180 ALA A CA 1
ATOM 1398 C C . ALA A 1 180 ? -8.086 11.231 -3.922 1.00 74.69 180 ALA A C 1
ATOM 1400 O O . ALA A 1 180 ? -7.793 11.207 -5.115 1.00 74.69 180 ALA A O 1
ATOM 1401 N N . LEU A 1 181 ? -7.249 11.698 -2.989 1.00 78.31 181 LEU A N 1
ATOM 1402 C CA . LEU A 1 181 ? -5.903 12.176 -3.301 1.00 78.31 181 LEU A CA 1
ATOM 1403 C C . LEU A 1 181 ? -5.016 11.051 -3.836 1.00 78.31 181 LEU A C 1
ATOM 1405 O O . LEU A 1 181 ? -4.325 11.259 -4.825 1.00 78.31 181 LEU A O 1
ATOM 1409 N N . LEU A 1 182 ? -5.059 9.859 -3.234 1.00 79.00 182 LEU A N 1
ATOM 1410 C CA . LEU A 1 182 ? -4.270 8.720 -3.698 1.00 79.00 182 LEU A CA 1
ATOM 1411 C C . LEU A 1 182 ? -4.665 8.326 -5.125 1.00 79.00 182 LEU A C 1
ATOM 1413 O O . LEU A 1 182 ? -3.789 8.178 -5.965 1.00 79.00 182 LEU A O 1
ATOM 1417 N N . ILE A 1 183 ? -5.968 8.251 -5.420 1.00 77.62 183 ILE A N 1
ATOM 1418 C CA . ILE A 1 183 ? -6.491 7.974 -6.767 1.00 77.62 183 ILE A CA 1
ATOM 1419 C C . ILE A 1 183 ? -6.079 9.071 -7.757 1.00 77.62 183 ILE A C 1
ATOM 1421 O O . ILE A 1 183 ? -5.622 8.760 -8.854 1.00 77.62 183 ILE A O 1
ATOM 1425 N N . ALA A 1 184 ? -6.206 10.350 -7.391 1.00 75.00 184 ALA A N 1
ATOM 1426 C CA . ALA A 1 184 ? -5.806 11.458 -8.259 1.00 75.00 184 ALA A CA 1
ATOM 1427 C C . ALA A 1 184 ? -4.307 11.399 -8.597 1.00 75.00 184 ALA A C 1
ATOM 1429 O O . ALA A 1 184 ? -3.917 11.584 -9.749 1.00 75.00 184 ALA A O 1
ATOM 1430 N N . VAL A 1 185 ? -3.476 11.074 -7.605 1.00 75.62 185 VAL A N 1
ATOM 1431 C CA . VAL A 1 185 ? -2.035 10.862 -7.774 1.00 75.62 185 VAL A CA 1
ATOM 1432 C C . VAL A 1 185 ? -1.750 9.665 -8.675 1.00 75.62 185 VAL A C 1
ATOM 1434 O O . VAL A 1 185 ? -0.913 9.771 -9.566 1.00 75.62 185 VAL A O 1
ATOM 1437 N N . THR A 1 186 ? -2.454 8.548 -8.489 1.00 72.19 186 THR A N 1
ATOM 1438 C CA . THR A 1 186 ? -2.347 7.370 -9.355 1.00 72.19 186 THR A CA 1
ATOM 1439 C C . THR A 1 186 ? -2.637 7.714 -10.810 1.00 72.19 186 THR A C 1
ATOM 1441 O O . THR A 1 186 ? -1.821 7.419 -11.676 1.00 72.19 186 THR A O 1
ATOM 1444 N N . ILE A 1 187 ? -3.768 8.378 -11.073 1.00 73.94 187 ILE A N 1
ATOM 1445 C CA . ILE A 1 187 ? -4.177 8.777 -12.426 1.00 73.94 187 ILE A CA 1
ATOM 1446 C C . ILE A 1 187 ? -3.120 9.692 -13.046 1.00 73.94 187 ILE A C 1
ATOM 1448 O O . ILE A 1 187 ? -2.714 9.484 -14.188 1.00 73.94 187 ILE A O 1
ATOM 1452 N N . TYR A 1 188 ? -2.636 10.672 -12.279 1.00 74.19 188 TYR A N 1
ATOM 1453 C CA . TYR A 1 188 ? -1.586 11.581 -12.720 1.00 74.19 188 TYR A CA 1
ATOM 1454 C C . TYR A 1 188 ? -0.293 10.836 -13.088 1.00 74.19 188 TYR A C 1
ATOM 1456 O O . TYR A 1 188 ? 0.269 11.049 -14.162 1.00 74.19 188 TYR A O 1
ATOM 1464 N N . LEU A 1 189 ? 0.166 9.922 -12.230 1.00 73.00 189 LEU A N 1
ATOM 1465 C CA . LEU A 1 189 ? 1.387 9.152 -12.463 1.00 73.00 189 LEU A CA 1
ATOM 1466 C C . LEU A 1 189 ? 1.259 8.222 -13.675 1.00 73.00 189 LEU A C 1
ATOM 1468 O O . LEU A 1 189 ? 2.158 8.227 -14.516 1.00 73.00 189 LEU A O 1
ATOM 1472 N N . SER A 1 190 ? 0.144 7.498 -13.812 1.00 69.88 190 SER A N 1
ATOM 1473 C CA . SER A 1 190 ? -0.131 6.649 -14.980 1.00 69.88 190 SER A CA 1
ATOM 1474 C C . SER A 1 190 ? -0.139 7.459 -16.276 1.00 69.88 190 SER A C 1
ATOM 1476 O O . SER A 1 190 ? 0.497 7.064 -17.252 1.00 69.88 190 SER A O 1
ATOM 1478 N N . TRP A 1 191 ? -0.772 8.636 -16.270 1.00 72.38 191 TRP A N 1
ATOM 1479 C CA . TRP A 1 191 ? -0.767 9.544 -17.415 1.00 72.38 191 TRP A CA 1
ATOM 1480 C C . TRP A 1 191 ? 0.650 9.989 -17.797 1.00 72.38 191 TRP A C 1
ATOM 1482 O O . TRP A 1 191 ? 1.032 9.908 -18.962 1.00 72.38 191 TRP A O 1
ATOM 1492 N N . THR A 1 192 ? 1.472 10.399 -16.824 1.00 70.62 192 THR A N 1
ATOM 1493 C CA . THR A 1 192 ? 2.864 10.805 -17.103 1.00 70.62 192 THR A CA 1
ATOM 1494 C C . THR A 1 192 ? 3.754 9.651 -17.578 1.00 70.62 192 THR A C 1
ATOM 1496 O O . THR A 1 192 ? 4.707 9.885 -18.318 1.00 70.62 192 THR A O 1
ATOM 1499 N N . ALA A 1 193 ? 3.481 8.412 -17.154 1.00 68.75 193 ALA A N 1
ATOM 1500 C CA . ALA A 1 193 ? 4.226 7.231 -17.589 1.00 68.75 193 ALA A CA 1
ATOM 1501 C C . ALA A 1 193 ? 3.897 6.853 -19.040 1.00 68.75 193 ALA A C 1
ATOM 1503 O O . ALA A 1 193 ? 4.808 6.569 -19.814 1.00 68.75 193 ALA A O 1
ATOM 1504 N N . TYR A 1 194 ? 2.615 6.916 -19.409 1.00 70.44 194 TYR A N 1
ATOM 1505 C CA . TYR A 1 194 ? 2.159 6.754 -20.789 1.00 70.44 194 TYR A CA 1
ATOM 1506 C C . TYR A 1 194 ? 2.797 7.802 -21.708 1.00 70.44 194 TYR A C 1
ATOM 1508 O O . TYR A 1 194 ? 3.460 7.472 -22.689 1.00 70.44 194 TYR A O 1
ATOM 1516 N N . GLN A 1 195 ? 2.694 9.072 -21.316 1.00 70.25 195 GLN A N 1
ATOM 1517 C CA . GLN A 1 195 ? 3.223 10.189 -22.087 1.00 70.25 195 GLN A CA 1
ATOM 1518 C C . GLN A 1 195 ? 4.746 10.128 -22.301 1.00 70.25 195 GLN A C 1
ATOM 1520 O O . GLN A 1 195 ? 5.221 10.485 -23.374 1.00 70.25 195 GLN A O 1
ATOM 1525 N N . ARG A 1 196 ? 5.515 9.627 -21.322 1.00 67.12 196 ARG A N 1
ATOM 1526 C CA . ARG A 1 196 ? 6.969 9.417 -21.458 1.00 67.12 196 ARG A CA 1
ATOM 1527 C C . ARG A 1 196 ? 7.343 8.439 -22.561 1.00 67.12 196 ARG A C 1
ATOM 1529 O O . ARG A 1 196 ? 8.394 8.577 -23.173 1.00 67.12 196 ARG A O 1
ATOM 1536 N N . ALA A 1 197 ? 6.519 7.424 -22.764 1.00 65.69 197 ALA A N 1
ATOM 1537 C CA . ALA A 1 197 ? 6.818 6.386 -23.727 1.00 65.69 197 ALA A CA 1
ATOM 1538 C C . ALA A 1 197 ? 6.313 6.717 -25.132 1.00 65.69 197 ALA A C 1
ATOM 1540 O O . ALA A 1 197 ? 6.918 6.280 -26.105 1.00 65.69 197 ALA A O 1
ATOM 1541 N N . GLU A 1 198 ? 5.229 7.487 -25.237 1.00 69.25 198 GLU A N 1
ATOM 1542 C CA . GLU A 1 198 ? 4.715 7.963 -26.522 1.00 69.25 198 GLU A CA 1
ATOM 1543 C C . GLU A 1 198 ? 5.483 9.182 -27.048 1.00 69.25 198 GLU A C 1
ATOM 1545 O O . GLU A 1 198 ? 5.667 9.319 -28.253 1.00 69.25 198 GLU A O 1
ATOM 1550 N N . ASN A 1 199 ? 5.952 10.054 -26.149 1.00 71.31 199 ASN A N 1
ATOM 1551 C CA . ASN A 1 199 ? 6.608 11.316 -26.483 1.00 71.31 199 ASN A CA 1
ATOM 1552 C C . ASN A 1 199 ? 7.922 11.478 -25.690 1.00 71.31 199 ASN A C 1
ATOM 1554 O O . ASN A 1 199 ? 7.997 12.327 -24.796 1.00 71.31 199 ASN A O 1
ATOM 1558 N N . PRO A 1 200 ? 8.968 10.683 -25.992 1.00 62.97 200 PRO A N 1
ATOM 1559 C 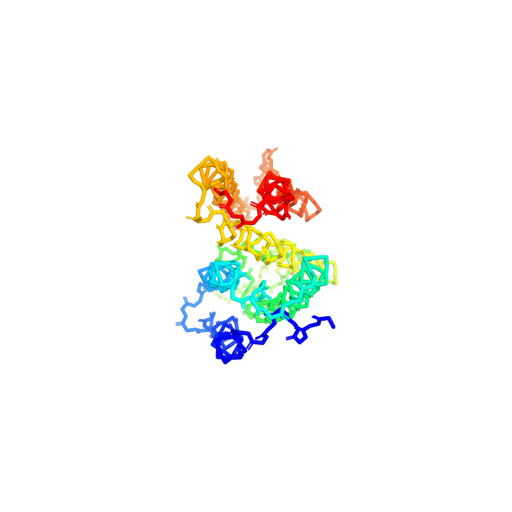CA . PRO A 1 200 ? 10.218 10.669 -25.222 1.00 62.97 200 PRO A CA 1
ATOM 1560 C C . PRO A 1 200 ? 10.966 12.013 -25.226 1.00 62.97 200 PRO A C 1
ATOM 1562 O O . PRO A 1 200 ? 11.719 12.296 -24.296 1.00 62.97 200 PRO A O 1
ATOM 1565 N N . ASP A 1 201 ? 10.716 12.865 -26.224 1.00 65.06 201 ASP A N 1
ATOM 1566 C CA . ASP A 1 201 ? 11.359 14.178 -26.371 1.00 65.06 201 ASP A CA 1
ATOM 1567 C C . ASP A 1 201 ? 10.646 15.304 -25.592 1.00 65.06 201 ASP A C 1
ATOM 1569 O O . ASP A 1 201 ? 11.132 16.437 -25.531 1.00 65.06 201 ASP A O 1
ATOM 1573 N N . VAL A 1 202 ? 9.480 15.027 -24.993 1.00 61.25 202 VAL A N 1
ATOM 1574 C CA . VAL A 1 202 ? 8.675 16.031 -24.285 1.00 61.25 202 VAL A CA 1
ATOM 1575 C C . VAL A 1 202 ? 9.023 16.045 -22.795 1.00 61.25 202 VAL A C 1
ATOM 1577 O O . VAL A 1 202 ? 8.745 15.107 -22.049 1.00 61.25 202 VAL A O 1
ATOM 1580 N N . VAL A 1 203 ? 9.590 17.161 -22.328 1.00 54.94 203 VAL A N 1
ATOM 1581 C CA . VAL A 1 203 ? 9.843 17.408 -20.900 1.00 54.94 203 VAL A CA 1
ATOM 1582 C C . VAL A 1 203 ? 8.529 17.792 -20.212 1.00 54.94 203 VAL A C 1
ATOM 1584 O O . VAL A 1 203 ? 8.015 18.896 -20.397 1.00 54.94 203 VAL A O 1
ATOM 1587 N N . PHE A 1 204 ? 7.980 16.895 -19.391 1.00 54.59 204 PHE A N 1
ATOM 1588 C CA . PHE A 1 204 ? 6.776 17.186 -18.608 1.00 54.59 204 PHE A CA 1
ATOM 1589 C C . PHE A 1 204 ? 7.100 18.057 -17.378 1.00 54.59 204 PHE A C 1
ATOM 1591 O O . PHE A 1 204 ? 8.046 17.756 -16.649 1.00 54.59 204 PHE A O 1
ATOM 1598 N N . PRO A 1 205 ? 6.308 19.109 -17.089 1.00 42.12 205 PRO A N 1
ATOM 1599 C CA . PRO A 1 205 ? 6.648 20.122 -16.082 1.00 42.12 205 PRO A CA 1
ATOM 1600 C C . PRO A 1 205 ? 6.608 19.633 -14.623 1.00 42.12 205 PRO A C 1
ATOM 1602 O O . PRO A 1 205 ? 7.156 20.301 -13.750 1.00 42.12 205 PRO A O 1
ATOM 1605 N N . ILE A 1 206 ? 5.978 18.491 -14.327 1.00 54.47 206 ILE A N 1
ATOM 1606 C CA . ILE A 1 206 ? 5.958 17.899 -12.979 1.00 54.47 206 ILE A CA 1
ATOM 1607 C C . ILE A 1 206 ? 6.225 16.393 -13.109 1.00 54.47 206 ILE A C 1
ATOM 1609 O O . ILE A 1 206 ? 5.308 15.579 -13.220 1.00 54.47 206 ILE A O 1
ATOM 1613 N N . MET A 1 207 ? 7.499 16.008 -13.110 1.00 59.28 207 MET A N 1
ATOM 1614 C CA . MET A 1 207 ? 7.909 14.606 -13.026 1.00 59.28 207 MET A CA 1
ATOM 1615 C C . MET A 1 207 ? 8.304 14.284 -11.591 1.00 59.28 207 MET A C 1
ATOM 1617 O O . MET A 1 207 ? 9.241 14.872 -11.060 1.00 59.28 207 MET A O 1
ATOM 1621 N N . LEU A 1 208 ? 7.563 13.370 -10.955 1.00 66.31 208 LEU A N 1
ATOM 1622 C CA . LEU A 1 208 ? 7.873 12.953 -9.592 1.00 66.31 208 LEU A CA 1
ATOM 1623 C C . LEU A 1 208 ? 8.957 11.876 -9.598 1.00 66.31 208 LEU A C 1
ATOM 1625 O O . LEU A 1 208 ? 8.719 10.758 -10.073 1.00 66.31 208 LEU A O 1
ATOM 1629 N N . GLU A 1 209 ? 10.107 12.207 -9.020 1.00 73.94 209 GLU A N 1
ATOM 1630 C CA . GLU A 1 209 ? 11.164 11.258 -8.681 1.00 73.94 209 GLU A CA 1
ATOM 1631 C C . GLU A 1 209 ? 10.662 10.213 -7.671 1.00 73.94 209 GLU A C 1
ATOM 1633 O O . GLU A 1 209 ? 9.707 10.431 -6.919 1.00 73.94 209 GLU A O 1
ATOM 1638 N N . SER A 1 210 ? 11.338 9.067 -7.612 1.00 73.06 210 SER A N 1
ATOM 1639 C CA . SER A 1 210 ? 10.986 7.921 -6.761 1.00 73.06 210 SER A CA 1
ATOM 1640 C C . SER A 1 210 ? 10.752 8.297 -5.291 1.00 73.06 210 SER A C 1
ATOM 1642 O O . SER A 1 210 ? 9.777 7.866 -4.672 1.00 73.06 210 SER A O 1
ATOM 1644 N N . TRP A 1 211 ? 11.604 9.165 -4.734 1.00 69.19 211 TRP A N 1
ATOM 1645 C CA . TRP A 1 211 ? 11.461 9.648 -3.359 1.00 69.19 211 TRP A CA 1
ATOM 1646 C C . TRP A 1 211 ? 10.268 10.600 -3.196 1.00 69.19 211 TRP A C 1
ATOM 1648 O O . TRP A 1 211 ? 9.617 10.587 -2.154 1.00 69.19 211 TRP A O 1
ATOM 1658 N N . GLN A 1 212 ? 9.930 11.387 -4.221 1.00 77.44 212 GLN A N 1
ATOM 1659 C CA . GLN A 1 212 ? 8.770 12.282 -4.202 1.00 77.44 212 GLN A CA 1
ATOM 1660 C C . GLN A 1 212 ? 7.467 11.482 -4.243 1.00 77.44 212 GLN A C 1
ATOM 1662 O O . GLN A 1 212 ? 6.533 11.800 -3.510 1.00 77.44 212 GLN A O 1
ATOM 1667 N N . ARG A 1 213 ? 7.423 10.393 -5.024 1.00 73.31 213 ARG A N 1
ATOM 1668 C CA . ARG A 1 213 ? 6.302 9.435 -5.027 1.00 73.31 213 ARG A CA 1
ATOM 1669 C C . ARG A 1 213 ? 6.103 8.810 -3.648 1.00 73.31 213 ARG A C 1
ATOM 1671 O O . ARG A 1 213 ? 4.984 8.763 -3.145 1.00 73.31 213 ARG A O 1
ATOM 1678 N N . PHE A 1 214 ? 7.191 8.390 -3.007 1.00 74.25 214 PHE A N 1
ATOM 1679 C CA . PHE A 1 214 ? 7.150 7.867 -1.643 1.00 74.25 214 PHE A CA 1
ATOM 1680 C C . PHE A 1 214 ? 6.630 8.903 -0.633 1.00 74.25 214 PHE A C 1
ATOM 1682 O O . PHE A 1 214 ? 5.711 8.609 0.133 1.00 74.25 214 PHE A O 1
ATOM 1689 N N . LEU A 1 215 ? 7.161 10.131 -0.655 1.00 79.00 215 LEU A N 1
ATOM 1690 C CA . LEU A 1 215 ? 6.694 11.211 0.219 1.00 79.00 215 LEU A CA 1
ATOM 1691 C C . LEU A 1 215 ? 5.223 11.549 -0.008 1.00 79.00 215 LEU A C 1
ATOM 1693 O O . LEU A 1 215 ? 4.516 11.851 0.948 1.00 79.00 215 LEU A O 1
ATOM 1697 N N . LEU A 1 216 ? 4.752 11.473 -1.248 1.00 77.62 216 LEU A N 1
ATOM 1698 C CA . LEU A 1 216 ? 3.361 11.716 -1.593 1.00 77.62 216 LEU A CA 1
ATOM 1699 C C . LEU A 1 216 ? 2.439 10.649 -0.996 1.00 77.62 216 LEU A C 1
ATOM 1701 O O . LEU A 1 216 ? 1.443 11.001 -0.369 1.00 77.62 216 LEU A O 1
ATOM 1705 N N . VAL A 1 217 ? 2.801 9.364 -1.089 1.00 77.56 217 VAL A N 1
ATOM 1706 C CA . VAL A 1 217 ? 2.061 8.274 -0.423 1.00 77.56 217 VAL A CA 1
ATOM 1707 C C . VAL A 1 217 ? 2.036 8.480 1.093 1.00 77.56 217 VAL A C 1
ATOM 1709 O O . VAL A 1 217 ? 0.981 8.345 1.716 1.00 77.56 217 VAL A O 1
ATOM 1712 N N . LEU A 1 218 ? 3.164 8.873 1.692 1.00 78.81 218 LEU A N 1
ATOM 1713 C CA . LEU A 1 218 ? 3.219 9.198 3.118 1.00 78.81 218 LEU A CA 1
ATOM 1714 C C . LEU A 1 218 ? 2.343 10.401 3.480 1.00 78.81 218 LEU A C 1
ATOM 1716 O O . LEU A 1 218 ? 1.623 10.341 4.472 1.00 78.81 218 LEU A O 1
ATOM 1720 N N . ALA A 1 219 ? 2.380 11.477 2.695 1.00 79.12 219 ALA A N 1
ATOM 1721 C CA . ALA A 1 219 ? 1.612 12.694 2.943 1.00 79.12 219 ALA A CA 1
ATOM 1722 C C . ALA A 1 219 ? 0.105 12.434 2.836 1.00 79.12 219 ALA A C 1
ATOM 1724 O O . ALA A 1 219 ? -0.659 12.828 3.718 1.00 79.12 219 ALA A O 1
ATOM 1725 N N . VAL A 1 220 ? -0.313 11.698 1.806 1.00 78.50 220 VAL A N 1
ATOM 1726 C CA . VAL A 1 220 ? -1.702 11.265 1.627 1.00 78.50 220 VAL A CA 1
ATOM 1727 C C . VAL A 1 220 ? -2.134 10.346 2.773 1.00 78.50 220 VAL A C 1
ATOM 1729 O O . VAL A 1 220 ? -3.229 10.499 3.314 1.00 78.50 220 VAL A O 1
ATOM 1732 N N . GLY A 1 221 ? -1.257 9.439 3.210 1.00 75.31 221 GLY A N 1
ATOM 1733 C CA . GLY A 1 221 ? -1.510 8.547 4.338 1.00 75.31 221 GLY A CA 1
ATOM 1734 C C . GLY A 1 221 ? -1.432 9.203 5.721 1.00 75.31 221 GLY A C 1
ATOM 1735 O O . GLY A 1 221 ? -1.961 8.646 6.686 1.00 75.31 221 GLY A O 1
ATOM 1736 N N . ALA A 1 222 ? -0.823 10.385 5.847 1.00 77.19 222 ALA A N 1
ATOM 1737 C CA . ALA A 1 222 ? -0.620 11.055 7.129 1.00 77.19 222 ALA A CA 1
ATOM 1738 C C . ALA A 1 222 ? -1.937 11.550 7.735 1.00 77.19 222 ALA A C 1
ATOM 1740 O O . ALA A 1 222 ? -2.171 11.356 8.927 1.00 77.19 222 ALA A O 1
ATOM 1741 N N . ALA A 1 223 ? -2.821 12.142 6.927 1.00 75.62 223 ALA A N 1
ATOM 1742 C CA . ALA A 1 223 ? -4.120 12.628 7.390 1.00 75.62 223 ALA A CA 1
ATOM 1743 C C . ALA A 1 223 ? -4.981 11.523 8.046 1.00 75.62 223 ALA A C 1
ATOM 1745 O O . ALA A 1 223 ? -5.380 11.698 9.204 1.00 75.62 223 ALA A O 1
ATOM 1746 N N . PRO A 1 224 ? -5.229 10.365 7.398 1.00 77.44 224 PRO A N 1
ATOM 1747 C CA . PRO A 1 224 ? -5.994 9.290 8.011 1.00 77.44 224 PRO A CA 1
ATOM 1748 C C . PRO A 1 224 ? -5.221 8.619 9.150 1.00 77.44 224 PRO A C 1
ATOM 1750 O O . PRO A 1 224 ? -5.852 8.220 10.119 1.00 77.44 224 PRO A O 1
ATOM 1753 N N . ALA A 1 225 ? -3.882 8.562 9.125 1.00 77.12 225 ALA A N 1
ATOM 1754 C CA . ALA A 1 225 ? -3.091 8.034 10.242 1.00 77.12 225 ALA A CA 1
ATOM 1755 C C . ALA A 1 225 ? -3.173 8.911 11.511 1.00 77.12 225 ALA A C 1
ATOM 1757 O O . ALA A 1 225 ? -3.341 8.395 12.620 1.00 77.12 225 ALA A O 1
ATOM 1758 N N . ILE A 1 226 ? -3.101 10.240 11.368 1.00 80.06 226 ILE A N 1
ATOM 1759 C CA . ILE A 1 226 ? -3.252 11.198 12.476 1.00 80.06 226 ILE A CA 1
ATOM 1760 C C . ILE A 1 226 ? -4.665 11.118 13.044 1.00 80.06 226 ILE A C 1
ATOM 1762 O O . ILE A 1 226 ? -4.856 11.010 14.261 1.00 80.06 226 ILE A O 1
ATOM 1766 N N . ALA A 1 227 ? -5.662 11.140 12.161 1.00 78.56 227 ALA A N 1
ATOM 1767 C CA . ALA A 1 227 ? -7.047 11.017 12.564 1.00 78.56 227 ALA A CA 1
ATOM 1768 C C . ALA A 1 227 ? -7.271 9.657 13.261 1.00 78.56 227 ALA A C 1
ATOM 1770 O O . ALA A 1 227 ? -7.892 9.606 14.326 1.00 78.56 227 ALA A O 1
ATOM 1771 N N . ALA A 1 228 ? -6.708 8.568 12.724 1.00 77.56 228 ALA A N 1
ATOM 1772 C CA . ALA A 1 228 ? -6.792 7.220 13.277 1.00 77.56 228 ALA A CA 1
ATOM 1773 C C . ALA A 1 228 ? -6.237 7.156 14.697 1.00 77.56 228 ALA A C 1
ATOM 1775 O O . ALA A 1 228 ? -6.905 6.663 15.607 1.00 77.56 228 ALA A O 1
ATOM 1776 N N . TRP A 1 229 ? -5.047 7.718 14.916 1.00 80.19 229 TRP A N 1
ATOM 1777 C CA . TRP A 1 229 ? -4.453 7.819 16.244 1.00 80.19 229 TRP A CA 1
ATOM 1778 C C . TRP A 1 229 ? -5.375 8.540 17.232 1.00 80.19 229 TRP A C 1
ATOM 1780 O O . TRP A 1 229 ? -5.579 8.080 18.361 1.00 80.19 229 TRP A O 1
ATOM 1790 N N . TRP A 1 230 ? -5.981 9.650 16.808 1.00 80.75 230 TRP A N 1
ATOM 1791 C CA . TRP A 1 230 ? -6.910 10.410 17.638 1.00 80.75 230 TRP A CA 1
ATOM 1792 C C . TRP A 1 230 ? -8.187 9.623 17.968 1.00 80.75 230 TRP A C 1
ATOM 1794 O O . TRP A 1 230 ? -8.611 9.600 19.131 1.00 80.75 230 TRP A O 1
ATOM 1804 N N . ALA A 1 231 ? -8.765 8.931 16.984 1.00 77.19 231 ALA A N 1
ATOM 1805 C CA . ALA A 1 231 ? -9.949 8.095 17.162 1.00 77.19 231 ALA A CA 1
ATOM 1806 C C . ALA A 1 231 ? -9.679 6.907 18.096 1.00 77.19 231 ALA A C 1
ATOM 1808 O O . ALA A 1 231 ? -10.440 6.676 19.041 1.00 77.19 231 ALA A O 1
ATOM 1809 N N . ILE A 1 232 ? -8.548 6.216 17.910 1.00 75.56 232 ILE A N 1
ATOM 1810 C CA . ILE A 1 232 ? -8.090 5.133 18.788 1.00 75.56 232 ILE A CA 1
ATOM 1811 C C . ILE A 1 232 ? -7.928 5.664 20.216 1.00 75.56 232 ILE A C 1
ATOM 1813 O O . ILE A 1 232 ? -8.529 5.136 21.150 1.00 75.56 232 ILE A O 1
ATOM 1817 N N . ARG A 1 233 ? -7.187 6.763 20.407 1.00 80.19 233 ARG A N 1
ATOM 1818 C CA . ARG A 1 233 ? -6.928 7.334 21.739 1.00 80.19 233 ARG A CA 1
ATOM 1819 C C . ARG A 1 233 ? -8.213 7.724 22.474 1.00 80.19 233 ARG A C 1
ATOM 1821 O O . ARG A 1 233 ? -8.308 7.497 23.680 1.00 80.19 233 ARG A O 1
ATOM 1828 N N . ARG A 1 234 ? -9.198 8.311 21.782 1.00 76.19 234 ARG A N 1
ATOM 1829 C CA . ARG A 1 234 ? -10.500 8.665 22.381 1.00 76.19 234 ARG A CA 1
ATOM 1830 C C . ARG A 1 234 ? -11.350 7.438 22.704 1.00 76.19 234 ARG A C 1
ATOM 1832 O O . ARG A 1 234 ? -12.032 7.430 23.727 1.00 76.19 234 ARG A O 1
ATOM 1839 N N . SER A 1 235 ? -11.296 6.408 21.868 1.00 70.19 235 SER A N 1
ATOM 1840 C CA . SER A 1 235 ? -12.045 5.163 22.071 1.00 70.19 235 SER A CA 1
ATOM 1841 C C . SER A 1 235 ? -11.564 4.387 23.291 1.00 70.19 235 SER A C 1
ATOM 1843 O O . SER A 1 235 ? -12.374 3.906 24.077 1.00 70.19 235 SER A O 1
ATOM 1845 N N . LEU A 1 236 ? -10.251 4.371 23.524 1.00 69.69 236 LEU A N 1
ATOM 1846 C CA . LEU A 1 236 ? -9.645 3.675 24.662 1.00 69.69 236 LEU A CA 1
ATOM 1847 C C . LEU A 1 236 ? -9.862 4.368 26.014 1.00 69.69 236 LEU A C 1
ATOM 1849 O O . LEU A 1 236 ? -9.731 3.724 27.048 1.00 69.69 236 LEU A O 1
ATOM 1853 N N . ARG A 1 237 ? -10.165 5.672 26.029 1.00 73.44 237 ARG A N 1
ATOM 1854 C CA . ARG A 1 237 ? -10.389 6.430 27.274 1.00 73.44 237 ARG A CA 1
ATOM 1855 C C . ARG A 1 237 ? -11.767 6.215 27.886 1.00 73.44 237 ARG A C 1
ATOM 1857 O O . ARG A 1 237 ? -11.919 6.428 29.081 1.00 73.44 237 ARG A O 1
ATOM 1864 N N . ASN A 1 238 ? -12.759 5.848 27.085 1.00 66.50 238 ASN A N 1
ATOM 1865 C CA . ASN A 1 238 ? -14.117 5.664 27.578 1.00 66.50 238 ASN A CA 1
ATOM 1866 C C . ASN A 1 238 ? -14.818 4.563 26.779 1.00 66.50 238 ASN A C 1
ATOM 1868 O O . ASN A 1 238 ? -15.600 4.904 25.907 1.00 66.50 238 ASN A O 1
ATOM 1872 N N . PRO A 1 239 ? -14.512 3.273 26.984 1.00 58.19 239 PRO A N 1
ATOM 1873 C CA . PRO A 1 239 ? -14.958 2.182 26.108 1.00 58.19 239 PRO A CA 1
ATOM 1874 C C . PRO A 1 239 ? -16.485 1.964 26.051 1.00 58.19 239 PRO A C 1
ATOM 1876 O O . PRO A 1 239 ? -16.937 1.190 25.211 1.00 58.19 239 PRO A O 1
ATOM 1879 N N . TRP A 1 240 ? -17.260 2.656 26.897 1.00 55.88 240 TRP A N 1
ATOM 1880 C CA . TRP A 1 240 ? -18.712 2.494 27.059 1.00 55.88 240 TRP A CA 1
ATOM 1881 C C . TRP A 1 240 ? -19.556 3.709 26.634 1.00 55.88 240 TRP A C 1
ATOM 1883 O O . TRP A 1 240 ? -20.778 3.644 26.720 1.00 55.88 240 TRP A O 1
ATOM 1893 N N . ALA A 1 241 ? -18.923 4.800 26.189 1.00 53.16 241 ALA A N 1
ATOM 1894 C CA . ALA A 1 241 ? -19.593 5.909 25.494 1.00 53.16 241 ALA A CA 1
ATOM 1895 C C . ALA A 1 241 ? -19.594 5.693 23.976 1.00 53.16 241 ALA A C 1
ATOM 1897 O O . ALA A 1 241 ? -20.395 6.350 23.286 1.00 53.16 241 ALA A O 1
#

pLDDT: mean 80.97, std 10.13, range [42.12, 97.31]

Sequence (241 aa):
MFAAFLKPVRREFLFAFIVVSLALAFGRWWAFDGGLWTWGGLFLSGLLFTIAGHNWPKLHALDVPARRWVGGALTTAALWSAVMAAIAAASALIMQRNSPYYTWYDWFVNTDGPVTHLDTNGAEYVLPDMGITAASVAWTYLILVSAFLTFTITGLAVGISLRRWPQLLTMGISGVVALALLIAVTIYLSWTAYQRAENPDVVFPIMLESWQRFLLVLAVGAAPAIAAWWAIRRSLRNPWA

Secondary structure (DSSP, 8-state):
-HHHHHTTTHHHHHHHHHHHHHIIIIIHHHHS-HHHHHHHHHHHHHHHHHHHHHTTHHHHTTT--HHHHHHHHHHHHHHHHHHHHHHHHHHHHHHHHH-TTGGGT-TT----S-EEEE-TTS-EEEETT-S--HHHHHHHHHHHHHHHHHHHHHHHHHHHHTT-HHHHHHHHHHHHHHHHHHHHHHHHHHHHHHHHHH-TT---S----HHHHHHHHHHHHHHHHHHHHHHHHHHHH-TT-

Mean predicted aligned error: 7.41 Å